Protein AF-A0A7S4W842-F1 (afdb_monomer)

Secondary structure (DSSP, 8-state):
-HHHHHHHHHHHHHHHHHHHHHHHHHHHT-STTGGG--HHHHHHHHHHHHHHHHHTTTTTTTTS-HHHHHHHHHHHH-TTHHHH----TT-----HHHHHHHHHHHHHHHHHHHHHHHHHHHHHHHHHHHHHHHHHHHHHHHHHHHHHHHHHHHHHHHHHHHHHHHHHHHHHHHHHHHHHHHHHHHHHHHHHHHHHHHHHHHHT-

Foldseek 3Di:
DVVVLVVVLVVLVVLLVLLVVLLVLLVVCPDPNVLVRDPVSLQSSLVSLVVCCVPVVVLCVPQDDPVLVVLSVVCNVCVNVSQVPDDDPPDDDDNSSVSSSVSSVSSSVSSVVVSVVSVVVVVVVVVVVVVVVVVVVVVVVVVVVVVVVVVVVVVVVVVVVVVVVVVVVVVVVVVVVVVVVVVVVVVVVVVVVVVVVVVVVVVVD

Nearest PDB structures (foldseek):
  2yfb-assembly1_A  TM=2.507E-01  e=6.818E+00  Pseudomonas putida KT2440

Radius of gyration: 50.56 Å; Cα contacts (8 Å, |Δi|>4): 82; chains: 1; bounding box: 95×20×155 Å

Mean predicted aligned error: 10.28 Å

Structure (mmCIF, N/CA/C/O backbone):
data_AF-A0A7S4W842-F1
#
_entry.id   AF-A0A7S4W842-F1
#
loop_
_atom_site.group_PDB
_atom_site.id
_atom_site.type_symbol
_atom_site.label_atom_id
_atom_site.label_alt_id
_atom_site.label_comp_id
_atom_site.label_asym_id
_atom_site.label_entity_id
_atom_site.label_seq_id
_atom_site.pdbx_PDB_ins_code
_atom_site.Cartn_x
_atom_site.Cartn_y
_atom_site.Cartn_z
_atom_site.occupancy
_atom_site.B_iso_or_equiv
_atom_site.auth_seq_id
_atom_site.auth_comp_id
_atom_site.auth_asym_id
_atom_site.auth_atom_id
_atom_site.pdbx_PDB_model_num
ATOM 1 N N . GLN A 1 1 ? 3.850 -7.681 -6.785 1.00 69.25 1 GLN A N 1
ATOM 2 C CA . GLN A 1 1 ? 3.975 -6.217 -6.664 1.00 69.25 1 GLN A CA 1
ATOM 3 C C . GLN A 1 1 ? 5.410 -5.761 -6.417 1.00 69.25 1 GLN A C 1
ATOM 5 O O . GLN A 1 1 ? 6.080 -5.627 -7.418 1.00 69.25 1 GLN A O 1
ATOM 10 N N . LEU A 1 2 ? 5.972 -5.634 -5.202 1.00 79.56 2 LEU A N 1
ATOM 11 C CA . LEU A 1 2 ? 7.356 -5.105 -5.071 1.00 79.56 2 LEU A CA 1
ATOM 12 C C . LEU A 1 2 ? 8.417 -5.928 -5.836 1.00 79.56 2 LEU A C 1
ATOM 14 O O . LEU A 1 2 ? 9.264 -5.381 -6.530 1.00 79.56 2 LEU A O 1
ATOM 18 N N . ALA A 1 3 ? 8.352 -7.260 -5.759 1.00 83.62 3 ALA A N 1
ATOM 19 C CA . ALA A 1 3 ? 9.264 -8.132 -6.509 1.00 83.62 3 ALA A CA 1
ATOM 20 C C . ALA A 1 3 ? 9.067 -8.058 -8.037 1.00 83.62 3 ALA A C 1
ATOM 22 O O . ALA A 1 3 ? 9.999 -8.318 -8.789 1.00 83.62 3 ALA A O 1
ATOM 23 N N . GLU A 1 4 ? 7.858 -7.720 -8.474 1.00 85.50 4 GLU A N 1
ATOM 24 C CA . GLU A 1 4 ? 7.474 -7.589 -9.882 1.00 85.50 4 GLU A CA 1
ATOM 25 C C . GLU A 1 4 ? 7.928 -6.232 -10.424 1.00 85.50 4 GLU A C 1
ATOM 27 O O . GLU A 1 4 ? 8.641 -6.199 -11.419 1.00 85.50 4 GLU A O 1
ATOM 32 N N . PHE A 1 5 ? 7.680 -5.149 -9.677 1.00 89.25 5 PHE A N 1
ATOM 33 C CA . PHE A 1 5 ? 8.226 -3.819 -9.938 1.00 89.25 5 PHE A CA 1
ATOM 34 C C . PHE A 1 5 ? 9.756 -3.848 -10.024 1.00 89.25 5 PHE A C 1
ATOM 36 O O . PHE A 1 5 ? 10.322 -3.388 -11.005 1.00 89.25 5 PHE A O 1
ATOM 43 N N . ASN A 1 6 ? 10.440 -4.465 -9.053 1.00 89.06 6 ASN A N 1
ATOM 44 C CA . ASN A 1 6 ? 11.904 -4.568 -9.071 1.00 89.06 6 ASN A CA 1
ATOM 45 C C . ASN A 1 6 ? 12.421 -5.360 -10.284 1.00 89.06 6 ASN A C 1
ATOM 47 O O . ASN A 1 6 ? 13.515 -5.093 -10.784 1.00 89.06 6 ASN A O 1
ATOM 51 N N . ALA A 1 7 ? 11.666 -6.365 -10.739 1.00 91.50 7 ALA A N 1
ATOM 52 C CA . ALA A 1 7 ? 12.020 -7.124 -11.931 1.00 91.50 7 ALA A CA 1
ATOM 53 C C . ALA A 1 7 ? 11.848 -6.270 -13.195 1.00 91.50 7 ALA A C 1
ATOM 55 O O . ALA A 1 7 ? 12.767 -6.228 -14.008 1.00 91.50 7 ALA A O 1
ATOM 56 N N . GLU A 1 8 ? 10.729 -5.557 -13.330 1.00 89.38 8 GLU A N 1
ATOM 57 C CA . GLU A 1 8 ? 10.452 -4.647 -14.449 1.00 89.38 8 GLU A CA 1
ATOM 58 C C . GLU A 1 8 ? 11.419 -3.456 -14.492 1.00 89.38 8 GLU A C 1
ATOM 60 O O . GLU A 1 8 ? 11.939 -3.113 -15.552 1.00 89.38 8 GLU A O 1
ATOM 65 N N . GLU A 1 9 ? 11.732 -2.861 -13.341 1.00 92.69 9 GLU A N 1
ATOM 66 C CA . GLU A 1 9 ? 12.720 -1.791 -13.202 1.00 92.69 9 GLU A CA 1
ATOM 67 C C . GLU A 1 9 ? 14.095 -2.254 -13.684 1.00 92.69 9 GLU A C 1
ATOM 69 O O . GLU A 1 9 ? 14.736 -1.586 -14.501 1.00 92.69 9 GLU A O 1
ATOM 74 N N . LYS A 1 10 ? 14.546 -3.421 -13.210 1.00 94.69 10 LYS A N 1
ATOM 75 C CA . LYS A 1 10 ? 15.814 -4.006 -13.645 1.00 94.69 10 LYS A CA 1
ATOM 76 C C . LYS A 1 10 ? 15.818 -4.244 -15.155 1.00 94.69 10 LYS A C 1
ATOM 78 O O . LYS A 1 10 ? 16.801 -3.927 -15.823 1.00 94.69 10 LYS A O 1
ATOM 83 N N . ASP A 1 11 ? 14.723 -4.776 -15.679 1.00 93.06 11 ASP A N 1
ATOM 84 C CA . ASP A 1 11 ? 14.558 -5.081 -17.093 1.00 93.06 11 ASP A CA 1
ATOM 85 C C . ASP A 1 11 ? 14.649 -3.826 -17.977 1.00 93.06 11 ASP A C 1
ATOM 87 O O . ASP A 1 11 ? 15.381 -3.796 -18.971 1.00 93.06 11 ASP A O 1
ATOM 91 N N . LEU A 1 12 ? 13.979 -2.743 -17.571 1.00 94.12 12 LEU A N 1
ATOM 92 C CA . LEU A 1 12 ? 14.049 -1.446 -18.242 1.00 94.12 12 LEU A CA 1
ATOM 93 C C . LEU A 1 12 ? 15.442 -0.819 -18.140 1.00 94.12 12 LEU A C 1
ATOM 95 O O . LEU A 1 12 ? 15.929 -0.259 -19.121 1.00 94.12 12 LEU A O 1
ATOM 99 N N . LEU A 1 13 ? 16.119 -0.931 -16.994 1.00 95.94 13 LEU A N 1
ATOM 100 C CA . LEU A 1 13 ? 17.490 -0.438 -16.823 1.00 95.94 13 LEU A CA 1
ATOM 101 C C . LEU A 1 13 ? 18.481 -1.151 -17.753 1.00 95.94 13 LEU A C 1
ATOM 103 O O . LEU A 1 13 ? 19.328 -0.496 -18.372 1.00 95.94 13 LEU A O 1
ATOM 107 N N . GLU A 1 14 ? 18.367 -2.473 -17.882 1.00 95.62 14 GLU A N 1
ATOM 108 C CA . GLU A 1 14 ? 19.171 -3.266 -18.818 1.00 95.62 14 GLU A CA 1
ATOM 109 C C . GLU A 1 14 ? 18.899 -2.847 -20.270 1.00 95.62 14 GLU A C 1
ATOM 111 O O . GLU A 1 14 ? 19.842 -2.593 -21.026 1.00 95.62 14 GLU A O 1
ATOM 116 N N . SER A 1 15 ? 17.629 -2.655 -20.625 1.00 95.12 15 SER A N 1
ATOM 117 C CA . SER A 1 15 ? 17.191 -2.211 -21.954 1.00 95.12 15 SER A CA 1
ATO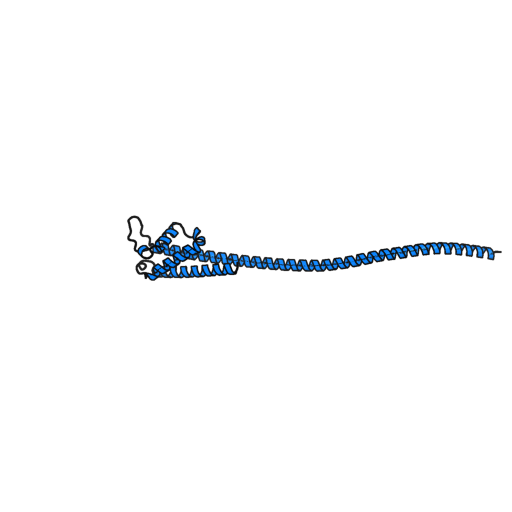M 118 C C . SER A 1 15 ? 17.700 -0.801 -22.294 1.00 95.12 15 SER A C 1
ATOM 120 O O . SER A 1 15 ? 18.255 -0.557 -23.368 1.00 95.12 15 SER A O 1
ATOM 122 N N . ILE A 1 16 ? 17.627 0.140 -21.345 1.00 96.19 16 ILE A N 1
ATOM 123 C CA . ILE A 1 16 ? 18.194 1.494 -21.476 1.00 96.19 16 ILE A CA 1
ATOM 124 C C . ILE A 1 16 ? 19.714 1.430 -21.669 1.00 96.19 16 ILE A C 1
ATOM 126 O O . ILE A 1 16 ? 20.266 2.184 -22.476 1.00 96.19 16 ILE A O 1
ATOM 130 N N . SER A 1 17 ? 20.409 0.548 -20.946 1.00 96.62 17 SER A N 1
ATOM 131 C CA . SER A 1 17 ? 21.856 0.349 -21.086 1.00 96.62 17 SER A CA 1
ATOM 132 C C . SER A 1 17 ? 22.222 -0.196 -22.471 1.00 96.62 17 SER A C 1
ATOM 134 O O . SER A 1 17 ? 23.108 0.348 -23.140 1.00 96.62 17 SER A O 1
ATOM 136 N N . ALA A 1 18 ? 21.488 -1.203 -22.951 1.00 95.62 18 ALA A N 1
ATOM 137 C CA . ALA A 1 18 ? 21.674 -1.780 -24.278 1.00 95.62 18 ALA A CA 1
ATOM 138 C C . ALA A 1 18 ? 21.438 -0.739 -25.387 1.00 95.62 18 ALA A C 1
ATOM 140 O O . ALA A 1 18 ? 22.265 -0.590 -26.293 1.00 95.62 18 ALA A O 1
ATOM 141 N N . LEU A 1 19 ? 20.374 0.062 -25.271 1.00 95.00 19 LEU A N 1
ATOM 142 C CA . LEU A 1 19 ? 20.089 1.165 -26.191 1.00 95.00 19 LEU A CA 1
ATOM 143 C C . LEU A 1 19 ? 21.178 2.249 -26.144 1.00 95.00 19 LEU A C 1
ATOM 145 O O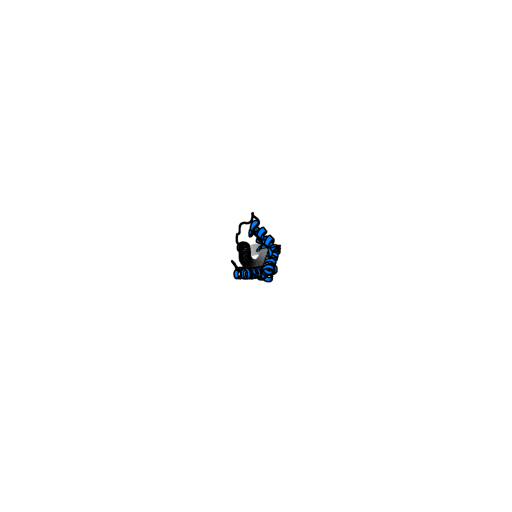 . LEU A 1 19 ? 21.620 2.717 -27.192 1.00 95.00 19 LEU A O 1
ATOM 149 N N . LYS A 1 20 ? 21.689 2.619 -24.960 1.00 95.06 20 LYS A N 1
ATOM 150 C CA . LYS A 1 20 ? 22.825 3.556 -24.816 1.00 95.06 20 LYS A CA 1
ATOM 151 C C . LYS A 1 20 ? 24.084 3.045 -25.516 1.00 95.06 20 LYS A C 1
ATOM 153 O O . LYS A 1 20 ? 24.774 3.827 -26.180 1.00 95.06 20 LYS A O 1
ATOM 158 N N . ALA A 1 21 ? 24.382 1.753 -25.390 1.00 93.94 21 ALA A N 1
ATOM 159 C CA . ALA A 1 21 ? 25.512 1.128 -26.065 1.00 93.94 21 ALA A CA 1
ATOM 160 C C . ALA A 1 21 ? 25.337 1.172 -27.592 1.00 93.94 21 ALA A C 1
ATOM 162 O O . ALA A 1 21 ? 26.234 1.646 -28.292 1.00 93.94 21 ALA A O 1
ATOM 163 N N . ALA A 1 22 ? 24.160 0.788 -28.098 1.00 91.56 22 ALA A N 1
ATOM 164 C CA . ALA A 1 22 ? 23.831 0.829 -29.523 1.00 91.56 22 ALA A CA 1
ATOM 165 C C . ALA A 1 22 ? 23.917 2.252 -30.109 1.00 91.56 22 ALA A C 1
ATOM 167 O O . ALA A 1 22 ? 24.547 2.466 -31.147 1.00 91.56 22 ALA A O 1
ATOM 168 N N . ILE A 1 23 ? 23.373 3.249 -29.402 1.00 91.25 23 ILE A N 1
ATOM 169 C CA . ILE A 1 23 ? 23.471 4.672 -29.769 1.00 91.25 23 ILE A CA 1
ATOM 170 C C . ILE A 1 23 ? 24.933 5.121 -29.801 1.00 91.25 23 ILE A C 1
ATOM 172 O O . ILE A 1 23 ? 25.338 5.837 -30.713 1.00 91.25 23 ILE A O 1
ATOM 176 N N . THR A 1 24 ? 25.748 4.702 -28.831 1.00 90.31 24 THR A N 1
ATOM 177 C CA . THR A 1 24 ? 27.171 5.066 -28.776 1.00 90.31 24 THR A CA 1
ATOM 178 C C . THR A 1 24 ? 27.949 4.470 -29.948 1.00 90.31 24 THR A C 1
ATOM 180 O O . THR A 1 24 ? 28.780 5.160 -30.540 1.00 90.31 24 THR A O 1
ATOM 183 N N . VAL A 1 25 ? 27.673 3.212 -30.306 1.00 87.38 25 VAL A N 1
ATOM 184 C CA . VAL A 1 25 ? 28.267 2.549 -31.475 1.00 87.38 25 VAL A CA 1
ATOM 185 C C . VAL A 1 25 ? 27.902 3.300 -32.755 1.00 87.38 25 VAL A C 1
ATOM 187 O O . VAL A 1 25 ? 28.799 3.693 -33.495 1.00 87.38 25 VAL A O 1
ATOM 190 N N . LEU A 1 26 ? 26.620 3.596 -32.980 1.00 82.44 26 LEU A N 1
ATOM 191 C CA . LEU A 1 26 ? 26.182 4.356 -34.157 1.00 82.44 26 LEU A CA 1
ATOM 192 C C . LEU A 1 26 ? 26.745 5.785 -34.190 1.00 82.44 26 LEU A C 1
ATOM 194 O O . LEU A 1 26 ? 27.149 6.262 -35.247 1.00 82.44 26 LEU A O 1
ATOM 198 N N . SER A 1 27 ? 26.826 6.455 -33.037 1.00 83.62 27 SER A N 1
ATOM 199 C CA . SER A 1 27 ? 27.360 7.819 -32.913 1.00 83.62 27 SER A CA 1
ATOM 200 C C . SER A 1 27 ? 28.832 7.906 -33.334 1.00 83.62 27 SER A C 1
ATOM 202 O O . SER A 1 27 ? 29.224 8.830 -34.045 1.00 83.62 27 SER A O 1
ATOM 204 N N . LYS A 1 28 ? 29.648 6.906 -32.970 1.00 81.31 28 LYS A N 1
ATOM 205 C CA . LYS A 1 28 ? 31.077 6.839 -33.335 1.00 81.31 28 LYS A CA 1
ATOM 206 C C . LYS A 1 28 ? 31.326 6.668 -34.836 1.00 81.31 28 LYS A C 1
ATOM 208 O O . LYS A 1 28 ? 32.423 6.966 -35.300 1.00 81.31 28 LYS A O 1
ATOM 213 N N . HIS A 1 29 ? 30.325 6.209 -35.580 1.00 71.00 29 HIS A N 1
ATOM 214 C CA . HIS A 1 29 ? 30.398 5.970 -37.020 1.00 71.00 29 HIS A CA 1
ATOM 215 C C . HIS A 1 29 ? 29.435 6.875 -37.808 1.00 71.00 29 HIS A C 1
ATOM 217 O O . HIS A 1 29 ? 29.157 6.617 -38.974 1.00 71.00 29 HIS A O 1
ATOM 223 N N . HIS A 1 30 ? 28.915 7.944 -37.197 1.00 60.72 30 HIS A N 1
ATOM 224 C CA . HIS A 1 30 ? 27.936 8.826 -37.828 1.00 60.72 30 HIS A CA 1
ATOM 225 C C . HIS A 1 30 ? 28.554 9.624 -39.001 1.00 60.72 30 HIS A C 1
ATOM 227 O O . HIS A 1 30 ? 29.682 10.110 -38.912 1.00 60.72 30 HIS A O 1
ATOM 233 N N . GLY A 1 31 ? 27.818 9.782 -40.109 1.00 61.22 31 GLY A N 1
ATOM 234 C CA . GLY A 1 31 ? 28.291 10.467 -41.325 1.00 61.22 31 GLY A CA 1
ATOM 235 C C . GLY A 1 31 ? 29.011 9.547 -42.325 1.00 61.22 31 GLY A C 1
ATOM 236 O O . GLY A 1 31 ? 28.683 8.371 -42.441 1.00 61.22 31 GLY A O 1
ATOM 237 N N . GLY A 1 32 ? 29.996 10.069 -43.070 1.00 56.94 32 GLY A N 1
ATOM 238 C CA . GLY A 1 32 ? 30.688 9.336 -44.151 1.00 56.94 32 GLY A CA 1
ATOM 239 C C . GLY A 1 32 ? 31.540 8.131 -43.715 1.00 56.94 32 GLY A C 1
ATOM 240 O O . GLY A 1 32 ? 32.039 7.404 -44.567 1.00 56.94 32 GLY A O 1
ATOM 241 N N . SER A 1 33 ? 31.697 7.909 -42.404 1.00 61.81 33 SER A N 1
ATOM 242 C CA . SER A 1 33 ? 32.428 6.774 -41.808 1.00 61.81 33 SER A CA 1
ATOM 243 C C . SER A 1 33 ? 31.523 5.567 -41.503 1.00 61.81 33 SER A C 1
ATOM 245 O O . SER A 1 33 ? 31.997 4.509 -41.092 1.00 61.81 33 SER A O 1
ATOM 247 N N . LEU A 1 34 ? 30.209 5.691 -41.722 1.00 64.75 34 LEU A N 1
ATOM 248 C CA . LEU A 1 34 ? 29.259 4.617 -41.435 1.00 64.75 34 LEU A CA 1
ATOM 249 C C . LEU A 1 34 ? 29.461 3.396 -42.343 1.00 64.75 34 LEU A C 1
ATOM 251 O O . LEU A 1 34 ? 29.371 2.267 -41.876 1.00 64.75 34 LEU A O 1
ATOM 255 N N . LEU A 1 35 ? 29.841 3.630 -43.603 1.00 62.38 35 LEU A N 1
ATOM 256 C CA . LEU A 1 35 ? 30.212 2.586 -44.569 1.00 62.38 35 LEU A CA 1
ATOM 257 C C . LEU A 1 35 ? 31.465 1.794 -44.144 1.00 62.38 35 LEU A C 1
ATOM 259 O O . LEU A 1 35 ? 31.791 0.775 -44.739 1.00 62.38 35 LEU A O 1
ATOM 263 N N . GLN A 1 36 ? 32.191 2.267 -43.125 1.00 67.31 36 GLN A N 1
ATOM 264 C CA . GLN A 1 36 ? 33.372 1.609 -42.564 1.00 67.31 36 GLN A CA 1
ATOM 265 C C . GLN A 1 36 ? 33.083 0.950 -41.207 1.00 67.31 36 GLN A C 1
ATOM 267 O O . GLN A 1 36 ? 34.012 0.507 -40.526 1.00 67.31 36 GLN A O 1
ATOM 272 N N . MET A 1 37 ? 31.817 0.899 -40.774 1.00 75.38 37 MET A N 1
ATOM 273 C CA . MET A 1 37 ? 31.460 0.247 -39.520 1.00 75.38 37 MET A CA 1
ATOM 274 C C . MET A 1 37 ? 31.750 -1.259 -39.610 1.00 75.38 37 MET A C 1
ATOM 276 O O . MET A 1 37 ? 31.339 -1.908 -40.572 1.00 75.38 37 MET A O 1
ATOM 280 N N . PRO A 1 38 ? 32.422 -1.854 -38.607 1.00 82.56 38 PRO A N 1
ATOM 281 C CA . PRO A 1 38 ? 32.607 -3.295 -38.569 1.00 82.56 38 PRO A CA 1
ATOM 282 C C . PRO A 1 38 ? 31.268 -4.031 -38.615 1.00 82.56 38 PRO A C 1
ATOM 284 O O . PRO A 1 38 ? 30.336 -3.698 -37.881 1.00 82.56 38 PRO A O 1
ATOM 287 N N . ARG A 1 39 ? 31.220 -5.103 -39.406 1.00 81.44 39 ARG A N 1
ATOM 288 C CA . ARG A 1 39 ? 30.057 -5.987 -39.563 1.00 81.44 39 ARG A CA 1
ATOM 289 C C . ARG A 1 39 ? 29.415 -6.400 -38.230 1.00 81.44 39 ARG A C 1
ATOM 291 O O . ARG A 1 39 ? 28.203 -6.359 -38.042 1.00 81.44 39 ARG A O 1
ATOM 298 N N . SER A 1 40 ? 30.258 -6.757 -37.263 1.00 85.81 4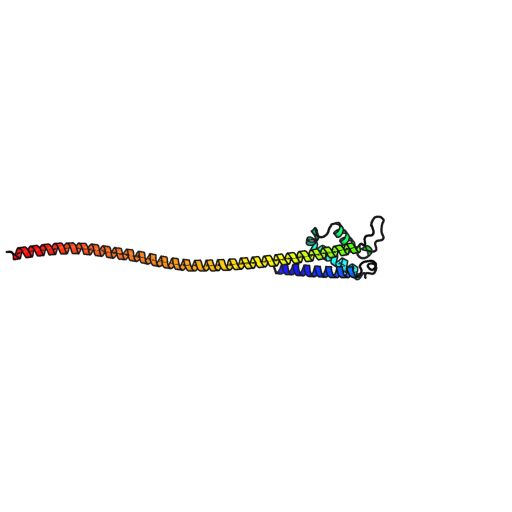0 SER A N 1
ATOM 299 C CA . SER A 1 40 ? 29.846 -7.170 -35.919 1.00 85.81 40 SER A CA 1
ATOM 300 C C . SER A 1 40 ? 29.078 -6.086 -35.158 1.00 85.81 40 SER A C 1
ATOM 302 O O . SER A 1 40 ? 28.172 -6.405 -34.392 1.00 85.81 40 SER A O 1
ATOM 304 N N . HIS A 1 41 ? 29.411 -4.812 -35.370 1.00 85.75 41 HIS A N 1
ATOM 305 C CA . HIS A 1 41 ? 28.759 -3.688 -34.705 1.00 85.75 41 HIS A CA 1
ATOM 306 C C . HIS A 1 41 ? 27.358 -3.446 -35.277 1.00 85.75 41 HIS A C 1
ATOM 308 O O . HIS A 1 41 ? 26.422 -3.264 -34.501 1.00 85.75 41 HIS A O 1
ATOM 314 N N . MET A 1 42 ? 27.184 -3.524 -36.602 1.00 82.94 42 MET A N 1
ATOM 315 C CA . MET A 1 42 ? 25.860 -3.415 -37.234 1.00 82.94 42 MET A CA 1
ATOM 316 C C . MET A 1 42 ? 24.929 -4.544 -36.793 1.00 82.94 42 MET A C 1
ATOM 318 O O . MET A 1 42 ? 23.805 -4.284 -36.364 1.00 82.94 42 MET A O 1
ATOM 322 N N . LEU A 1 43 ? 25.425 -5.785 -36.802 1.00 88.12 43 LEU A N 1
ATOM 323 C CA . LEU A 1 43 ? 24.670 -6.943 -36.322 1.00 88.12 43 LEU A CA 1
ATOM 324 C C . LEU A 1 43 ? 24.293 -6.814 -34.842 1.00 88.12 43 LEU A C 1
ATOM 326 O O . LEU A 1 43 ? 23.171 -7.149 -34.469 1.00 88.12 43 LEU A O 1
ATOM 330 N N . SER A 1 44 ? 25.191 -6.290 -34.002 1.00 90.88 44 SER A N 1
ATOM 331 C CA . SER A 1 44 ? 24.892 -6.048 -32.587 1.00 90.88 44 SER A CA 1
ATOM 332 C C . SER A 1 44 ? 23.777 -5.017 -32.404 1.00 90.88 44 SER A C 1
ATOM 334 O O . SER A 1 44 ? 22.888 -5.236 -31.587 1.00 90.88 44 SER A O 1
ATOM 336 N N . VAL A 1 45 ? 23.801 -3.910 -33.152 1.00 90.88 45 VAL A N 1
ATOM 337 C CA . VAL A 1 45 ? 22.761 -2.870 -33.079 1.00 90.88 45 VAL A CA 1
ATOM 338 C C . VAL A 1 45 ? 21.415 -3.417 -33.563 1.00 90.88 45 VAL A C 1
ATOM 340 O O . VAL A 1 45 ? 20.393 -3.185 -32.917 1.00 90.88 45 VAL A O 1
ATOM 343 N N . ALA A 1 46 ? 21.408 -4.185 -34.657 1.00 91.31 46 ALA A N 1
ATOM 344 C CA . ALA A 1 46 ? 20.208 -4.843 -35.169 1.00 91.31 46 ALA A CA 1
ATOM 345 C C . ALA A 1 46 ? 19.635 -5.861 -34.169 1.00 91.31 46 ALA A C 1
ATOM 347 O O . ALA A 1 46 ? 18.425 -5.892 -33.950 1.00 91.31 46 ALA A O 1
ATOM 348 N N . ALA A 1 47 ? 20.495 -6.640 -33.505 1.00 93.88 47 ALA A N 1
ATOM 349 C CA . ALA A 1 47 ? 20.086 -7.596 -32.481 1.00 93.88 47 ALA A CA 1
ATOM 350 C C . ALA A 1 47 ? 19.470 -6.907 -31.252 1.00 93.88 47 ALA A C 1
ATOM 352 O O . ALA A 1 47 ? 18.417 -7.344 -30.785 1.00 93.88 47 ALA A O 1
ATOM 353 N N . THR A 1 48 ? 20.073 -5.813 -30.765 1.00 94.06 48 THR A N 1
ATOM 354 C CA . THR A 1 48 ? 19.486 -4.989 -29.696 1.00 94.06 48 THR A CA 1
ATOM 355 C C . THR A 1 48 ? 18.118 -4.468 -30.123 1.00 94.06 48 THR A C 1
ATOM 357 O O . THR A 1 48 ? 17.132 -4.712 -29.437 1.00 94.06 48 THR A O 1
ATOM 360 N N . LEU A 1 49 ? 18.020 -3.834 -31.296 1.00 92.88 49 LEU A N 1
ATOM 361 C CA . LEU A 1 49 ? 16.759 -3.277 -31.788 1.00 92.88 49 LEU A CA 1
ATOM 362 C C . LEU A 1 49 ? 15.663 -4.349 -31.907 1.00 92.88 49 LEU A C 1
ATOM 364 O O . LEU A 1 49 ? 14.532 -4.139 -31.476 1.00 92.88 49 LEU A O 1
ATOM 368 N N . GLN A 1 50 ? 16.007 -5.528 -32.426 1.00 94.81 50 GLN A N 1
ATOM 369 C CA . GLN A 1 50 ? 15.093 -6.662 -32.533 1.00 94.81 50 GLN A CA 1
ATOM 370 C C . GLN A 1 50 ? 14.627 -7.181 -31.167 1.00 94.81 50 GLN A C 1
ATOM 372 O O . GLN A 1 50 ? 13.451 -7.527 -31.023 1.00 94.81 50 GLN A O 1
ATOM 377 N N . HIS A 1 51 ? 15.529 -7.275 -30.186 1.00 95.06 51 HIS A N 1
ATOM 378 C CA . HIS A 1 51 ? 15.191 -7.702 -28.829 1.00 95.06 51 HIS A CA 1
ATOM 379 C C . HIS A 1 51 ? 14.192 -6.732 -28.192 1.00 95.06 51 HIS A C 1
ATOM 381 O O . HIS A 1 51 ? 13.101 -7.152 -27.799 1.00 95.06 51 HIS A O 1
ATOM 387 N N . GLU A 1 52 ? 14.519 -5.438 -28.200 1.00 93.88 52 GLU A N 1
ATOM 388 C CA . GLU A 1 52 ? 13.698 -4.396 -27.582 1.00 93.88 52 GLU A CA 1
ATOM 389 C C . GLU A 1 52 ? 12.316 -4.284 -28.235 1.00 93.88 52 GLU A C 1
ATOM 391 O O . GLU A 1 52 ? 11.295 -4.226 -27.550 1.00 93.88 52 GLU A O 1
ATOM 396 N N . MET A 1 53 ? 12.248 -4.339 -29.570 1.00 92.12 53 MET A N 1
ATOM 397 C CA . MET A 1 53 ? 10.974 -4.272 -30.294 1.00 92.12 53 MET A CA 1
ATOM 398 C C . MET A 1 53 ? 10.050 -5.460 -30.013 1.00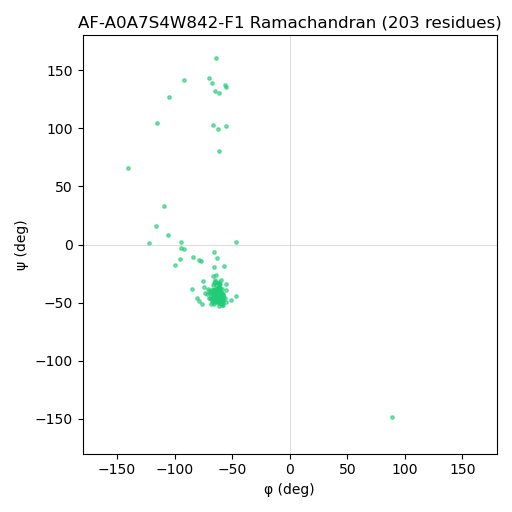 92.12 53 MET A C 1
ATOM 400 O O . MET A 1 53 ? 8.828 -5.305 -30.053 1.00 92.12 53 MET A O 1
ATOM 404 N N . ARG A 1 54 ? 10.605 -6.650 -29.759 1.00 93.31 54 ARG A N 1
ATOM 405 C CA . ARG A 1 54 ? 9.814 -7.849 -29.446 1.00 93.31 54 ARG A CA 1
ATOM 406 C C . ARG A 1 54 ? 9.343 -7.842 -28.002 1.00 93.31 54 ARG A C 1
ATOM 408 O O . ARG A 1 54 ? 8.164 -8.071 -27.746 1.00 93.31 54 ARG A O 1
ATOM 415 N N . LYS A 1 55 ? 10.266 -7.582 -27.082 1.00 92.31 55 LYS A N 1
ATOM 416 C CA . LYS A 1 55 ? 10.032 -7.669 -25.643 1.00 92.31 55 LYS A CA 1
ATOM 417 C C . LYS A 1 55 ? 9.151 -6.533 -25.131 1.00 92.31 55 LYS A C 1
ATOM 419 O O . LYS A 1 55 ? 8.191 -6.785 -24.414 1.00 92.31 55 LYS A O 1
ATOM 424 N N . HIS A 1 56 ? 9.393 -5.311 -25.598 1.00 92.44 56 HIS A N 1
ATOM 425 C CA . HIS A 1 56 ? 8.698 -4.103 -25.143 1.00 92.44 56 HIS A CA 1
ATOM 426 C C . HIS A 1 56 ? 7.738 -3.542 -26.199 1.00 92.44 56 HIS A C 1
ATOM 428 O O . HIS A 1 56 ? 7.520 -2.333 -26.299 1.00 92.44 56 HIS A O 1
ATOM 434 N N . SER A 1 57 ? 7.127 -4.423 -26.997 1.00 90.00 57 SER A N 1
ATOM 435 C CA . SER A 1 57 ? 6.205 -4.032 -28.073 1.00 90.00 57 SER A CA 1
ATOM 436 C C . SER A 1 57 ? 5.035 -3.159 -27.591 1.00 90.00 57 SER A C 1
ATOM 438 O O . SER A 1 57 ? 4.629 -2.249 -28.319 1.00 90.00 57 SER A O 1
ATOM 440 N N . GLY A 1 58 ? 4.544 -3.401 -26.367 1.00 88.56 58 GLY A N 1
ATOM 441 C CA . GLY A 1 58 ? 3.492 -2.620 -25.710 1.00 88.56 58 GLY A CA 1
ATOM 442 C C . GLY A 1 58 ? 3.926 -1.194 -25.365 1.00 88.56 58 GLY A C 1
ATOM 443 O O . GLY A 1 58 ? 3.246 -0.250 -25.753 1.00 88.56 58 GLY A O 1
ATOM 444 N N . LEU A 1 59 ? 5.097 -1.022 -24.738 1.00 87.81 59 LEU A N 1
ATOM 445 C CA . LEU A 1 59 ? 5.648 0.305 -24.412 1.00 87.81 59 LEU A CA 1
ATOM 446 C C . LEU A 1 59 ? 5.962 1.119 -25.673 1.00 87.81 59 LEU A C 1
ATOM 448 O O . LEU A 1 59 ? 5.779 2.332 -25.713 1.00 87.81 59 LEU A O 1
ATOM 452 N N . LEU A 1 60 ? 6.393 0.445 -26.740 1.00 89.31 60 LEU A N 1
ATOM 453 C CA . LEU A 1 60 ? 6.734 1.094 -28.003 1.00 89.31 60 LEU A CA 1
ATOM 454 C C . LEU A 1 60 ? 5.519 1.344 -28.909 1.00 89.31 60 LEU A C 1
ATOM 456 O O . LEU A 1 60 ? 5.665 2.027 -29.927 1.00 89.31 60 LEU A O 1
ATOM 460 N N . ALA A 1 61 ? 4.339 0.782 -28.594 1.00 85.25 61 ALA A N 1
ATOM 461 C CA . ALA A 1 61 ? 3.103 0.845 -29.394 1.00 85.25 61 ALA A CA 1
ATOM 462 C C . ALA A 1 61 ? 2.730 2.273 -29.806 1.00 85.25 61 ALA A C 1
ATOM 464 O O . ALA A 1 61 ? 2.470 2.514 -30.983 1.00 85.25 61 ALA A O 1
ATOM 465 N N . GLY A 1 62 ? 2.760 3.201 -28.847 1.00 83.94 62 GLY A N 1
ATOM 466 C CA . GLY A 1 62 ? 2.483 4.622 -29.066 1.00 83.94 62 GLY A CA 1
ATOM 467 C C . GLY A 1 62 ? 3.724 5.486 -29.296 1.00 83.94 62 GLY A C 1
ATOM 468 O O . GLY A 1 62 ? 3.585 6.626 -29.726 1.00 83.94 62 GLY A O 1
ATOM 469 N N . ALA A 1 63 ? 4.921 4.959 -29.026 1.00 88.19 63 ALA A N 1
ATOM 470 C CA . ALA A 1 63 ? 6.162 5.721 -29.119 1.00 88.19 63 ALA A CA 1
ATOM 471 C C . ALA A 1 63 ? 6.744 5.758 -30.536 1.00 88.19 63 ALA A C 1
ATOM 473 O O . ALA A 1 63 ? 7.255 6.792 -30.944 1.00 88.19 63 ALA A O 1
ATOM 474 N N . LEU A 1 64 ? 6.664 4.651 -31.286 1.00 90.00 64 LEU A N 1
ATOM 475 C CA . LEU A 1 64 ? 7.204 4.558 -32.648 1.00 90.00 64 LEU A CA 1
AT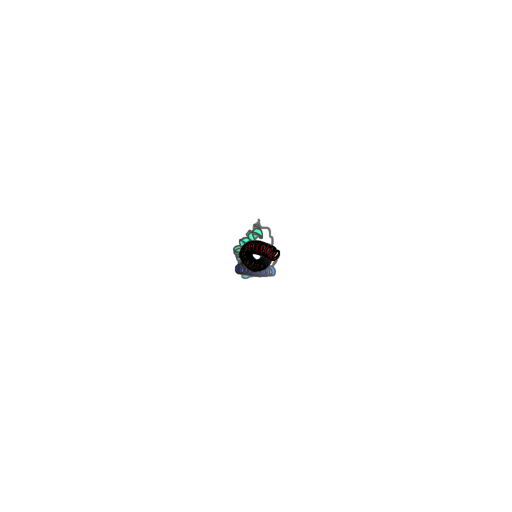OM 476 C C . LEU A 1 64 ? 6.090 4.602 -33.694 1.00 90.00 64 LEU A C 1
ATOM 478 O O . LEU A 1 64 ? 5.185 3.758 -33.685 1.00 90.00 64 LEU A O 1
ATOM 482 N N . SER A 1 65 ? 6.212 5.514 -34.655 1.00 90.69 65 SER A N 1
ATOM 483 C CA . SER A 1 65 ? 5.309 5.626 -35.800 1.00 90.69 65 SER A CA 1
ATOM 484 C C . SER A 1 65 ? 5.365 4.390 -36.718 1.00 90.69 65 SER A C 1
ATOM 486 O O . SER A 1 65 ? 6.346 3.636 -36.734 1.00 90.69 65 SER A O 1
ATOM 488 N N . PRO A 1 66 ? 4.339 4.165 -37.562 1.00 90.12 66 PRO A N 1
ATOM 489 C CA . PRO A 1 66 ? 4.353 3.068 -38.531 1.00 90.12 66 PRO A CA 1
ATOM 490 C C . PRO A 1 66 ? 5.515 3.133 -39.538 1.00 90.12 66 PRO A C 1
ATOM 492 O O . PRO A 1 66 ? 5.966 2.095 -40.021 1.00 90.12 66 PRO A O 1
ATOM 495 N N . SER A 1 67 ? 5.998 4.330 -39.889 1.00 88.44 67 SER A N 1
ATOM 496 C CA . SER A 1 67 ? 7.201 4.511 -40.718 1.00 88.44 67 SER A CA 1
ATOM 497 C C . SER A 1 67 ? 8.460 4.066 -39.984 1.00 88.44 67 SER A C 1
ATOM 499 O O . SER A 1 67 ? 9.187 3.236 -40.518 1.00 88.44 67 SER A O 1
ATOM 501 N N . GLU A 1 68 ? 8.652 4.516 -38.745 1.00 90.19 68 GLU A N 1
ATOM 502 C CA . GLU A 1 68 ? 9.817 4.165 -37.922 1.00 90.19 68 GLU A CA 1
ATOM 503 C C . GLU A 1 68 ? 9.880 2.660 -37.649 1.00 90.19 68 GLU A C 1
ATOM 505 O O . GLU A 1 68 ? 10.926 2.032 -37.785 1.00 90.19 68 GLU A O 1
ATOM 510 N N . ARG A 1 69 ? 8.732 2.032 -37.373 1.00 90.00 69 ARG A N 1
ATOM 511 C CA . ARG A 1 69 ? 8.638 0.571 -37.232 1.00 90.00 69 ARG A CA 1
ATOM 512 C C . ARG A 1 69 ? 9.034 -0.166 -38.506 1.00 90.00 69 ARG A C 1
ATOM 514 O O . ARG A 1 69 ? 9.628 -1.239 -38.422 1.00 90.00 69 ARG A O 1
ATOM 521 N N . ARG A 1 70 ? 8.686 0.360 -39.684 1.00 89.06 70 ARG A N 1
ATOM 522 C CA . ARG A 1 70 ? 9.088 -0.243 -40.964 1.00 89.06 70 ARG A CA 1
ATOM 523 C C . ARG A 1 70 ? 10.587 -0.092 -41.188 1.00 89.06 70 ARG A C 1
ATOM 525 O O . ARG A 1 70 ? 11.211 -1.100 -41.495 1.00 89.06 70 ARG A O 1
ATOM 532 N N . ALA A 1 71 ? 11.145 1.096 -40.951 1.00 88.38 71 ALA A N 1
ATOM 533 C CA . ALA A 1 71 ? 12.580 1.362 -41.053 1.00 88.38 71 ALA A CA 1
ATOM 534 C C . ALA A 1 71 ? 13.397 0.452 -40.116 1.00 88.38 71 ALA A C 1
ATOM 536 O O . ALA A 1 71 ? 14.325 -0.232 -40.553 1.00 88.38 71 ALA A O 1
ATOM 537 N N . ALA A 1 72 ? 12.978 0.343 -38.852 1.00 89.81 72 ALA A N 1
ATOM 538 C CA . ALA A 1 72 ? 13.586 -0.550 -37.872 1.00 89.81 72 ALA A CA 1
ATOM 539 C C . ALA A 1 72 ? 13.541 -2.022 -38.313 1.00 89.81 72 ALA A C 1
ATOM 541 O O . ALA A 1 72 ? 14.555 -2.713 -38.266 1.00 89.81 72 ALA A O 1
ATOM 542 N N . ASN A 1 73 ? 12.393 -2.502 -38.806 1.00 89.69 73 ASN A N 1
ATOM 543 C CA . ASN A 1 73 ? 12.269 -3.879 -39.292 1.00 89.69 73 ASN A CA 1
ATOM 544 C C . ASN A 1 73 ? 13.107 -4.146 -40.550 1.00 89.69 73 ASN A C 1
ATOM 546 O O . ASN A 1 73 ? 13.696 -5.220 -40.651 1.00 89.69 73 ASN A O 1
ATOM 550 N N . SER A 1 74 ? 13.192 -3.200 -41.491 1.00 87.94 74 SER A N 1
ATOM 551 C CA . SER A 1 74 ? 14.066 -3.352 -42.662 1.00 87.94 74 SER A CA 1
ATOM 552 C C . SER A 1 74 ? 15.540 -3.416 -42.271 1.00 87.94 74 SER A C 1
ATOM 554 O O . SER A 1 74 ? 16.267 -4.252 -42.799 1.00 87.94 74 SER A O 1
ATOM 556 N N . PHE A 1 75 ? 15.960 -2.608 -41.294 1.00 87.31 75 PHE A N 1
ATOM 557 C CA . PHE A 1 75 ? 17.320 -2.659 -40.766 1.00 87.31 75 PHE A CA 1
ATOM 558 C C . PHE A 1 75 ? 17.606 -3.980 -40.036 1.00 87.31 75 PHE A C 1
ATOM 560 O O . PHE A 1 75 ? 18.659 -4.571 -40.235 1.00 87.31 75 PHE A O 1
ATOM 567 N N . ILE A 1 76 ? 16.656 -4.496 -39.248 1.00 89.75 76 ILE A N 1
ATOM 568 C CA . ILE A 1 76 ? 16.794 -5.799 -38.575 1.00 89.75 76 ILE A CA 1
ATOM 569 C C . ILE A 1 76 ? 16.933 -6.949 -39.584 1.00 89.75 76 ILE A C 1
ATOM 571 O O . ILE A 1 76 ? 17.699 -7.882 -39.351 1.00 89.75 76 ILE A O 1
ATOM 575 N N . GLN A 1 77 ? 16.176 -6.916 -40.684 1.00 88.06 77 GLN A N 1
ATOM 576 C CA . GLN A 1 77 ? 16.152 -8.006 -41.663 1.00 88.06 77 GLN A CA 1
ATOM 577 C C . GLN A 1 77 ? 17.408 -8.065 -42.533 1.00 88.06 77 GLN A C 1
ATOM 579 O O . GLN A 1 77 ? 17.850 -9.161 -42.875 1.00 88.06 77 GLN A O 1
ATOM 584 N N . ALA A 1 78 ? 17.973 -6.912 -42.893 1.00 84.25 78 ALA A N 1
ATOM 585 C CA . ALA A 1 78 ? 19.133 -6.832 -43.773 1.00 84.25 78 ALA A CA 1
ATOM 586 C C . ALA A 1 78 ? 20.120 -5.744 -43.308 1.00 84.25 78 ALA A C 1
ATOM 588 O O . ALA A 1 78 ? 20.314 -4.763 -44.018 1.00 84.25 78 ALA A O 1
ATOM 589 N N . PRO A 1 79 ? 20.758 -5.887 -42.131 1.00 79.75 79 PRO A N 1
ATOM 590 C CA . PRO A 1 79 ? 21.560 -4.818 -41.526 1.00 79.75 79 PRO A CA 1
ATOM 591 C C . PRO A 1 79 ? 22.800 -4.416 -42.333 1.00 79.75 79 PRO A C 1
ATOM 593 O O . PRO A 1 79 ? 23.237 -3.276 -42.219 1.00 79.75 79 PRO A O 1
ATOM 596 N N . GLU A 1 80 ? 23.345 -5.323 -43.150 1.00 75.62 80 GLU A N 1
ATOM 597 C CA . GLU A 1 80 ? 24.477 -5.045 -44.051 1.00 75.62 80 GLU A CA 1
ATOM 598 C C . GLU A 1 80 ? 24.031 -4.248 -45.280 1.00 75.62 80 GLU A C 1
ATOM 600 O O . GLU A 1 80 ? 24.567 -3.188 -45.583 1.00 75.62 80 GLU A O 1
ATOM 605 N N . ASP A 1 81 ? 22.992 -4.740 -45.958 1.00 73.62 81 ASP A N 1
ATOM 606 C CA . ASP A 1 81 ? 22.504 -4.162 -47.210 1.00 73.62 81 ASP A CA 1
ATOM 607 C C . ASP A 1 81 ? 21.686 -2.883 -46.971 1.00 73.62 81 ASP A C 1
ATOM 609 O O . ASP A 1 81 ? 21.429 -2.123 -47.903 1.00 73.62 81 ASP A O 1
ATOM 613 N N . TYR A 1 82 ? 21.271 -2.630 -45.723 1.00 72.19 82 TYR A N 1
ATOM 614 C CA . TYR A 1 82 ? 20.443 -1.485 -45.353 1.00 72.19 82 TYR A CA 1
ATOM 615 C C . TYR A 1 82 ? 21.124 -0.147 -45.647 1.00 72.19 82 TYR A C 1
ATOM 617 O O . TYR A 1 82 ? 20.432 0.795 -46.012 1.00 72.19 82 TYR A O 1
ATOM 625 N N . PHE A 1 83 ? 22.454 -0.061 -45.516 1.00 69.88 83 PHE A N 1
ATOM 626 C CA . PHE A 1 83 ? 23.216 1.165 -45.799 1.00 69.88 83 PHE A CA 1
ATOM 627 C C . PHE A 1 83 ? 23.892 1.171 -47.178 1.00 69.88 83 PHE A C 1
ATOM 629 O O . PHE A 1 83 ? 24.238 2.244 -47.672 1.00 69.88 83 PHE A O 1
ATOM 636 N N . ASP A 1 84 ? 24.037 -0.002 -47.801 1.00 64.25 84 ASP A N 1
ATOM 637 C CA . ASP A 1 84 ? 24.661 -0.193 -49.118 1.00 64.25 84 ASP A CA 1
ATOM 638 C C . ASP A 1 84 ? 23.645 -0.207 -50.276 1.00 64.25 84 ASP A C 1
ATOM 640 O O . ASP A 1 84 ? 24.028 -0.304 -51.447 1.00 64.25 84 ASP A O 1
ATOM 644 N N . ALA A 1 85 ? 22.345 -0.106 -49.977 1.00 58.19 85 ALA A N 1
ATOM 645 C CA . ALA A 1 85 ? 21.279 -0.108 -50.969 1.00 58.19 85 ALA A CA 1
ATOM 646 C C . ALA A 1 85 ? 21.494 0.996 -52.023 1.00 58.19 85 ALA A C 1
ATOM 648 O O . ALA A 1 85 ? 21.219 2.178 -51.810 1.00 58.19 85 ALA A O 1
ATOM 649 N N . THR A 1 86 ? 21.975 0.590 -53.202 1.00 49.34 86 THR A N 1
ATOM 650 C CA . THR A 1 86 ? 22.069 1.460 -54.380 1.00 49.34 86 THR A CA 1
ATOM 651 C C . THR A 1 86 ? 20.690 2.053 -54.699 1.00 49.34 86 THR A C 1
ATOM 653 O O . THR A 1 86 ? 19.686 1.333 -54.663 1.00 49.34 86 THR A O 1
ATOM 656 N N . PRO A 1 87 ? 20.598 3.361 -55.008 1.00 47.03 87 PRO A N 1
ATOM 657 C CA . PRO A 1 87 ? 19.317 4.025 -55.188 1.00 47.03 87 PRO A CA 1
ATOM 658 C C . PRO A 1 87 ? 18.616 3.459 -56.423 1.00 47.03 87 PRO A C 1
ATOM 660 O O . PRO A 1 87 ? 18.917 3.813 -57.562 1.00 47.03 87 PRO A O 1
ATOM 663 N N . THR A 1 88 ? 17.630 2.591 -56.210 1.00 48.78 88 THR A N 1
ATOM 664 C CA . THR A 1 88 ? 16.577 2.419 -57.207 1.00 48.78 88 THR A CA 1
ATOM 665 C C . THR A 1 88 ? 15.726 3.690 -57.194 1.00 48.78 88 THR A C 1
ATOM 667 O O . THR A 1 88 ? 15.521 4.296 -56.144 1.00 48.78 88 THR A O 1
ATOM 670 N N . PHE A 1 89 ? 15.264 4.110 -58.374 1.00 42.03 89 PHE A N 1
ATOM 671 C CA . PHE A 1 89 ? 14.634 5.393 -58.757 1.00 42.03 89 PHE A CA 1
ATOM 672 C C . PHE A 1 89 ? 13.509 5.962 -57.843 1.00 42.03 89 PHE A C 1
ATOM 674 O O . PHE A 1 89 ? 12.928 6.997 -58.153 1.00 42.03 89 PHE A O 1
ATOM 681 N N . LYS A 1 90 ? 13.169 5.319 -56.721 1.00 43.59 90 LYS A N 1
ATOM 682 C CA . LYS A 1 90 ? 12.099 5.707 -55.790 1.00 43.59 90 LYS A CA 1
ATOM 683 C C . LYS A 1 90 ? 12.528 5.951 -54.336 1.00 43.59 90 LYS A C 1
ATOM 685 O O . LYS A 1 90 ? 11.653 6.261 -53.532 1.00 43.59 90 LYS A O 1
ATOM 690 N N . GLN A 1 91 ? 13.807 5.837 -53.972 1.00 45.66 91 GLN A N 1
ATOM 691 C CA . GLN A 1 91 ? 14.254 6.144 -52.606 1.00 45.66 91 GLN A CA 1
ATOM 692 C C . GLN A 1 91 ? 15.203 7.343 -52.589 1.00 45.66 91 GLN A C 1
ATOM 694 O O . GLN A 1 91 ? 16.360 7.255 -52.990 1.00 45.66 91 GLN A O 1
ATOM 699 N N . SER A 1 92 ? 14.680 8.490 -52.147 1.00 39.53 92 SER A N 1
ATOM 700 C CA . SER A 1 92 ? 15.477 9.688 -51.891 1.00 39.53 92 SER A CA 1
ATOM 701 C C . SER A 1 92 ? 16.513 9.407 -50.807 1.00 39.53 92 SER A C 1
ATOM 703 O O . SER A 1 92 ? 16.184 8.906 -49.735 1.00 39.53 92 SER A O 1
ATOM 705 N N . TYR A 1 93 ? 17.753 9.779 -51.110 1.00 43.78 93 TYR A N 1
ATOM 706 C CA . TYR A 1 93 ? 18.927 9.759 -50.244 1.00 43.78 93 TYR A CA 1
ATOM 707 C C . TYR A 1 93 ? 18.724 10.672 -49.019 1.00 43.78 93 TYR A C 1
ATOM 709 O O . TYR A 1 93 ? 19.162 11.819 -48.995 1.00 43.78 93 TYR A O 1
ATOM 717 N N . ALA A 1 94 ? 18.016 10.186 -48.004 1.00 45.59 94 ALA A N 1
ATOM 718 C CA . ALA A 1 94 ? 18.221 10.622 -46.629 1.00 45.59 94 ALA A CA 1
ATOM 719 C C . ALA A 1 94 ? 19.246 9.661 -46.006 1.00 45.59 94 ALA A C 1
ATOM 721 O O . ALA A 1 94 ? 19.194 8.469 -46.312 1.00 45.59 94 ALA A O 1
ATOM 722 N N . PRO A 1 95 ? 20.191 10.119 -45.166 1.00 57.62 95 PRO A N 1
ATOM 723 C CA . PRO A 1 95 ? 21.119 9.212 -44.500 1.00 57.62 95 PRO A CA 1
ATOM 724 C C . PRO A 1 95 ? 20.320 8.255 -43.599 1.00 57.62 95 PRO A C 1
ATOM 726 O O . PRO A 1 95 ? 19.929 8.622 -42.493 1.00 57.62 95 PRO A O 1
ATOM 729 N N . GLN A 1 96 ? 20.069 7.032 -44.080 1.00 64.06 96 GLN A N 1
ATOM 730 C CA . GLN A 1 96 ? 19.242 5.996 -43.434 1.00 64.06 96 GLN A CA 1
ATOM 731 C C . GLN A 1 96 ? 19.738 5.633 -42.022 1.00 64.06 96 GLN A C 1
ATOM 733 O O . GLN A 1 96 ? 18.997 5.099 -41.198 1.00 64.06 96 GLN A O 1
ATOM 738 N N . SER A 1 97 ? 20.988 5.973 -41.706 1.00 66.94 97 SER A N 1
ATOM 739 C CA . SER A 1 97 ? 21.585 5.819 -40.379 1.00 66.94 97 SER A CA 1
ATOM 740 C C . SER A 1 97 ? 21.122 6.847 -39.363 1.00 66.94 97 SER A C 1
ATOM 742 O O . SER A 1 97 ? 21.004 6.512 -38.186 1.00 66.94 97 SER A O 1
ATOM 744 N N . GLY A 1 98 ? 20.808 8.067 -39.804 1.00 77.81 98 GLY A N 1
ATOM 745 C CA . GLY A 1 98 ? 20.216 9.093 -38.952 1.00 77.81 98 GLY A CA 1
ATOM 746 C C . GLY A 1 98 ? 18.810 8.705 -38.493 1.00 77.81 98 GLY A C 1
ATOM 747 O O .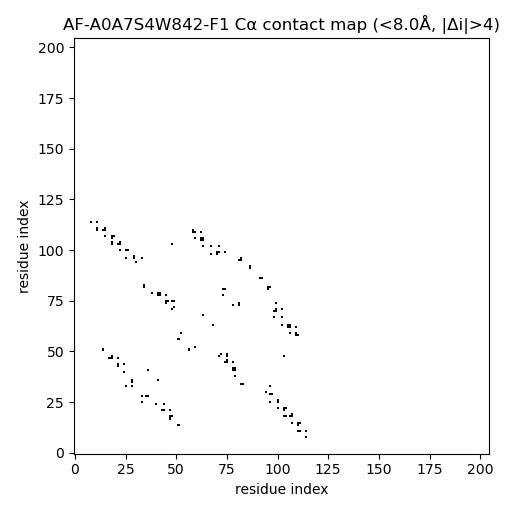 GLY A 1 98 ? 18.438 8.994 -37.359 1.00 77.81 98 GLY A O 1
ATOM 748 N N . GLU A 1 99 ? 18.064 7.988 -39.339 1.00 84.12 99 GLU A N 1
ATOM 749 C CA . GLU A 1 99 ? 16.728 7.478 -39.016 1.00 84.12 99 GLU A CA 1
ATOM 750 C C . GLU A 1 99 ? 16.786 6.373 -37.947 1.00 84.12 99 GLU A C 1
ATOM 752 O O . GLU A 1 99 ? 16.142 6.503 -36.909 1.00 84.12 99 GLU A O 1
ATOM 757 N N . ILE A 1 100 ? 17.628 5.342 -38.116 1.00 87.38 100 ILE A N 1
ATOM 758 C CA . ILE A 1 100 ? 17.805 4.279 -37.101 1.00 87.38 100 ILE A CA 1
ATOM 759 C C . ILE A 1 100 ? 18.359 4.836 -35.785 1.00 87.38 100 ILE A C 1
ATOM 761 O O . ILE A 1 100 ? 17.931 4.440 -34.701 1.00 87.38 100 ILE A O 1
ATOM 765 N N . PHE A 1 101 ? 19.283 5.792 -35.863 1.00 88.56 101 PHE A N 1
ATOM 766 C CA . PHE A 1 101 ? 19.797 6.487 -34.688 1.00 88.56 101 PHE A CA 1
ATOM 767 C C . PHE A 1 101 ? 18.705 7.283 -33.957 1.00 88.56 101 PHE A C 1
ATOM 769 O O . PHE A 1 101 ? 18.647 7.252 -32.726 1.00 88.56 101 PHE A O 1
ATOM 776 N N . GLY A 1 102 ? 17.827 7.963 -34.701 1.00 90.38 102 GLY A N 1
ATOM 777 C CA . GLY A 1 102 ? 16.652 8.647 -34.162 1.00 90.38 102 GLY A CA 1
ATOM 778 C C . GLY A 1 102 ? 15.695 7.685 -33.461 1.00 90.38 102 GLY A C 1
ATOM 779 O O . GLY A 1 102 ? 15.316 7.934 -32.320 1.00 90.38 102 GLY A O 1
ATOM 780 N N . ILE A 1 103 ? 15.403 6.541 -34.085 1.00 92.62 103 ILE A N 1
ATOM 781 C CA . ILE A 1 103 ? 14.544 5.494 -33.512 1.00 92.62 103 ILE A CA 1
ATOM 782 C C . ILE A 1 103 ? 15.124 4.968 -32.196 1.00 92.62 103 ILE A C 1
ATOM 784 O O . ILE A 1 103 ? 14.421 4.912 -31.191 1.00 92.62 103 ILE A O 1
ATOM 788 N N . LEU A 1 104 ? 16.417 4.633 -32.156 1.00 93.31 104 LEU A N 1
ATOM 789 C CA . LEU A 1 104 ? 17.061 4.144 -30.930 1.00 93.31 104 LEU A CA 1
ATOM 790 C C . LEU A 1 104 ? 17.046 5.190 -29.810 1.00 93.31 104 LEU A C 1
ATOM 792 O O . LEU A 1 104 ? 16.837 4.839 -28.647 1.00 93.31 104 LEU A O 1
ATOM 796 N N . LYS A 1 105 ? 17.232 6.474 -30.145 1.00 93.69 105 LYS A N 1
ATOM 797 C CA . LYS A 1 105 ? 17.086 7.574 -29.182 1.00 93.69 105 LYS A CA 1
ATOM 798 C C . LYS A 1 105 ? 15.666 7.674 -28.642 1.00 93.69 105 LYS A C 1
ATOM 800 O O . LYS A 1 105 ? 15.501 7.713 -27.430 1.00 93.69 105 LYS A O 1
ATOM 805 N N . GLN A 1 106 ? 14.667 7.652 -29.516 1.00 94.25 106 GLN A N 1
ATOM 806 C CA . GLN A 1 106 ? 13.263 7.725 -29.126 1.00 94.25 106 GLN A CA 1
ATOM 807 C C . GLN A 1 106 ? 12.852 6.536 -28.248 1.00 94.25 106 GLN A C 1
ATOM 809 O O . GLN A 1 106 ? 12.172 6.720 -27.240 1.00 94.25 106 GLN A O 1
ATOM 814 N N . MET A 1 107 ? 13.311 5.323 -28.573 1.00 94.81 107 MET A N 1
ATOM 815 C CA . MET A 1 107 ? 13.105 4.133 -27.738 1.00 94.81 107 MET A CA 1
ATOM 816 C C . MET A 1 107 ? 13.726 4.309 -26.351 1.00 94.81 107 MET A C 1
ATOM 818 O O . MET A 1 107 ? 13.073 4.050 -25.344 1.00 94.81 107 MET A O 1
ATOM 822 N N . LYS A 1 108 ? 14.967 4.806 -26.291 1.00 95.25 108 LYS A N 1
ATOM 823 C CA . LYS A 1 108 ? 15.662 5.070 -25.029 1.00 95.25 108 LYS A CA 1
ATOM 824 C C . LYS A 1 108 ? 14.927 6.115 -24.190 1.00 95.25 108 LYS A C 1
ATOM 826 O O . LYS A 1 108 ? 14.737 5.896 -23.001 1.00 95.25 108 LYS A O 1
ATOM 831 N N . GLU A 1 109 ? 14.535 7.234 -24.791 1.00 95.50 109 GLU A N 1
ATOM 832 C CA . GLU A 1 109 ? 13.793 8.307 -24.115 1.00 95.50 109 GLU A CA 1
ATOM 833 C C . GLU A 1 109 ? 12.444 7.805 -23.598 1.00 95.50 109 GLU A C 1
ATOM 835 O O . GLU A 1 109 ? 12.075 8.087 -22.461 1.00 95.50 109 GLU A O 1
ATOM 840 N N . THR A 1 110 ? 11.752 6.981 -24.388 1.00 95.06 110 THR A N 1
ATOM 841 C CA . THR A 1 110 ? 10.504 6.333 -23.975 1.00 95.06 110 THR A CA 1
ATOM 842 C C . THR A 1 110 ? 10.727 5.457 -22.746 1.00 95.06 110 THR A C 1
ATOM 844 O O . THR A 1 110 ? 9.975 5.566 -21.781 1.00 95.06 110 THR A O 1
ATOM 847 N N . PHE A 1 111 ? 11.761 4.612 -22.737 1.00 95.56 111 PHE A N 1
ATOM 848 C CA . PHE A 1 111 ? 12.037 3.739 -21.593 1.00 95.56 111 PHE A CA 1
ATOM 849 C C . PHE A 1 111 ? 12.493 4.524 -20.361 1.00 95.56 111 PHE A C 1
ATOM 851 O O . PHE A 1 111 ? 12.060 4.207 -19.260 1.00 95.56 111 PHE A O 1
ATOM 858 N N . GLU A 1 112 ? 13.308 5.570 -20.528 1.00 95.81 112 GLU A N 1
ATOM 859 C CA . GLU A 1 112 ? 13.708 6.457 -19.427 1.00 95.81 112 GLU A CA 1
ATOM 860 C C . GLU A 1 112 ? 12.498 7.199 -18.824 1.00 95.81 112 GLU A C 1
ATOM 862 O O . GLU A 1 112 ? 12.406 7.305 -17.600 1.00 95.81 112 GLU A O 1
ATOM 867 N N . SER A 1 113 ? 11.548 7.659 -19.652 1.00 95.00 113 SER A N 1
ATOM 868 C CA . SER A 1 113 ? 10.307 8.296 -19.177 1.00 95.00 113 SER A CA 1
ATOM 869 C C . SER A 1 113 ? 9.426 7.311 -18.419 1.00 95.00 113 SER A C 1
ATOM 871 O O . SER A 1 113 ? 9.057 7.586 -17.280 1.00 95.00 113 SER A O 1
ATOM 873 N N . ASN A 1 114 ? 9.154 6.140 -19.008 1.00 93.31 114 ASN A N 1
ATOM 874 C CA . ASN A 1 114 ? 8.323 5.111 -18.379 1.00 93.31 114 ASN A CA 1
ATOM 875 C C . ASN A 1 114 ? 8.933 4.647 -17.054 1.00 93.31 114 ASN A C 1
ATOM 877 O O . ASN A 1 114 ? 8.231 4.598 -16.053 1.00 93.31 114 ASN A O 1
ATOM 881 N N . LEU A 1 115 ? 10.246 4.396 -17.010 1.00 93.94 115 LEU A N 1
ATOM 882 C CA . LEU A 1 115 ? 10.928 4.025 -15.772 1.00 93.94 115 LEU A CA 1
ATOM 883 C C . LEU A 1 115 ? 10.766 5.104 -14.690 1.00 93.94 115 LEU A C 1
ATOM 885 O O . LEU A 1 115 ? 10.450 4.788 -13.545 1.00 93.94 115 LEU A O 1
ATOM 889 N N . SER A 1 116 ? 10.951 6.381 -15.043 1.00 95.44 116 SER A N 1
ATOM 890 C CA . SER A 1 116 ? 10.789 7.481 -14.087 1.00 95.44 116 SER A CA 1
ATOM 891 C C . SER A 1 116 ? 9.347 7.625 -13.595 1.00 95.44 116 SER A C 1
ATOM 893 O O . SER A 1 116 ? 9.131 7.927 -12.421 1.00 95.44 116 SER A O 1
ATOM 895 N N . GLU A 1 117 ? 8.366 7.444 -14.477 1.00 93.81 117 GLU A N 1
ATOM 896 C CA . GLU A 1 117 ? 6.943 7.478 -14.137 1.00 93.81 117 GLU A CA 1
ATOM 897 C C . GLU A 1 117 ? 6.571 6.316 -13.215 1.00 93.81 117 GLU A C 1
ATOM 899 O O . GLU A 1 117 ? 6.028 6.564 -12.139 1.00 93.81 117 GLU A O 1
ATOM 904 N N . SER A 1 118 ? 6.969 5.088 -13.553 1.00 92.44 118 SER A N 1
ATOM 905 C CA . SER A 1 118 ? 6.735 3.905 -12.722 1.00 92.44 118 SER A CA 1
ATOM 906 C C . SER A 1 118 ? 7.389 4.028 -11.344 1.00 92.44 118 SER A C 1
ATOM 908 O O . SER A 1 118 ? 6.751 3.726 -10.343 1.00 92.44 118 SER A O 1
ATOM 910 N N . GLN A 1 119 ? 8.624 4.537 -11.249 1.00 93.69 119 GLN A N 1
ATOM 911 C CA . GLN A 1 119 ? 9.275 4.793 -9.955 1.00 93.69 119 GLN A CA 1
ATOM 912 C C . GLN A 1 119 ? 8.514 5.820 -9.110 1.00 93.69 119 GLN A C 1
ATOM 914 O O . GLN A 1 119 ? 8.378 5.655 -7.897 1.00 93.69 119 GLN A O 1
ATOM 919 N N . LYS A 1 120 ? 8.017 6.901 -9.726 1.00 95.56 120 LYS A N 1
ATOM 920 C CA . LYS A 1 120 ? 7.219 7.914 -9.017 1.00 95.56 120 LYS A CA 1
ATOM 921 C C . LYS A 1 120 ? 5.898 7.342 -8.525 1.00 95.56 120 LYS A C 1
ATOM 923 O O . LYS A 1 120 ? 5.509 7.634 -7.397 1.00 95.56 120 LYS A O 1
ATOM 928 N N . GLU A 1 121 ? 5.226 6.562 -9.363 1.00 93.69 121 GLU A N 1
ATOM 929 C CA . GLU A 1 121 ? 3.971 5.907 -9.015 1.00 93.69 121 GLU A CA 1
ATOM 930 C C . GLU A 1 121 ? 4.172 4.906 -7.873 1.00 93.69 121 GLU A C 1
ATOM 932 O O . GLU A 1 121 ? 3.441 4.967 -6.888 1.00 93.69 121 GLU A O 1
ATOM 937 N N . GLU A 1 122 ? 5.210 4.067 -7.929 1.00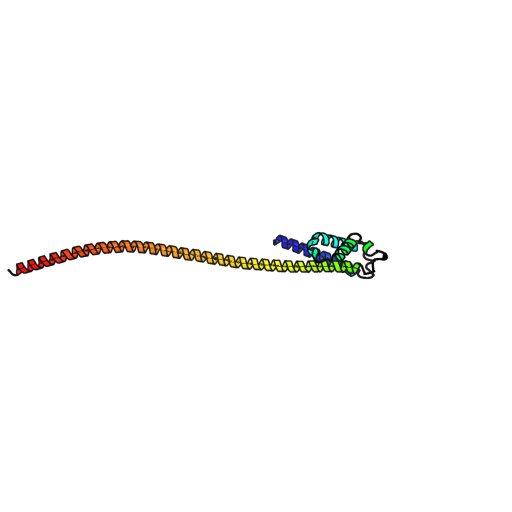 93.06 122 GLU A N 1
ATOM 938 C CA . GLU A 1 122 ? 5.513 3.106 -6.862 1.00 93.06 122 GLU A CA 1
ATOM 939 C C . GLU A 1 122 ? 5.831 3.812 -5.536 1.00 93.06 122 GLU A C 1
ATOM 941 O O . GLU A 1 122 ? 5.275 3.450 -4.500 1.00 93.06 122 GLU A O 1
ATOM 946 N N . MET A 1 123 ? 6.634 4.884 -5.550 1.00 92.19 123 MET A N 1
ATOM 947 C CA . MET A 1 123 ? 6.894 5.682 -4.342 1.00 92.19 123 MET A CA 1
ATOM 948 C C . MET A 1 123 ? 5.620 6.329 -3.781 1.00 92.19 123 MET A C 1
ATOM 950 O O . MET A 1 123 ? 5.428 6.374 -2.564 1.00 92.19 123 MET A O 1
ATOM 954 N N . ALA A 1 124 ? 4.745 6.846 -4.649 1.00 95.12 124 ALA A N 1
ATOM 955 C CA . ALA A 1 124 ? 3.479 7.439 -4.230 1.00 95.12 124 ALA A CA 1
ATOM 956 C C . ALA A 1 124 ? 2.537 6.385 -3.628 1.00 95.12 124 ALA A C 1
ATOM 958 O O . ALA A 1 124 ? 1.933 6.635 -2.585 1.00 95.12 124 ALA A O 1
ATOM 959 N N . ASN A 1 125 ? 2.462 5.204 -4.243 1.00 93.06 125 ASN A N 1
ATOM 960 C CA . ASN A 1 125 ? 1.667 4.077 -3.767 1.00 93.06 125 ASN A CA 1
ATOM 961 C C . ASN A 1 125 ? 2.190 3.542 -2.432 1.00 93.06 125 ASN A C 1
ATOM 963 O O . ASN A 1 125 ? 1.398 3.310 -1.519 1.00 93.06 125 ASN A O 1
ATOM 967 N N . GLN A 1 126 ? 3.511 3.407 -2.284 1.00 93.06 126 GLN A N 1
ATOM 968 C CA . GLN A 1 126 ? 4.134 3.009 -1.025 1.00 93.06 126 GLN A CA 1
ATOM 969 C C . GLN A 1 126 ? 3.803 4.007 0.083 1.00 93.06 126 GLN A C 1
ATOM 971 O O . GLN A 1 126 ? 3.352 3.608 1.155 1.00 93.06 126 GLN A O 1
ATOM 976 N N . LYS A 1 127 ? 3.960 5.307 -0.186 1.00 95.31 127 LYS A N 1
ATOM 977 C CA . LYS A 1 127 ? 3.628 6.344 0.789 1.00 95.31 127 LYS A CA 1
ATOM 978 C C . LYS A 1 127 ? 2.147 6.307 1.172 1.00 95.31 127 LYS A C 1
ATOM 980 O O . LYS A 1 127 ? 1.823 6.318 2.352 1.00 95.31 127 LYS A O 1
ATOM 985 N N . ALA A 1 128 ? 1.247 6.222 0.191 1.00 96.38 128 ALA A N 1
ATOM 986 C CA . ALA A 1 128 ? -0.189 6.142 0.449 1.00 96.38 128 ALA A CA 1
ATOM 987 C C . ALA A 1 128 ? -0.557 4.904 1.284 1.00 96.38 128 ALA A C 1
ATOM 989 O O . ALA A 1 128 ? -1.427 4.976 2.152 1.00 96.38 128 ALA A O 1
ATOM 990 N N . TYR A 1 129 ? 0.119 3.778 1.045 1.00 95.69 129 TYR A N 1
ATOM 991 C CA . TYR A 1 129 ? -0.041 2.567 1.839 1.00 95.69 129 TYR A CA 1
ATOM 992 C C . TYR A 1 129 ? 0.456 2.749 3.278 1.00 95.69 129 TYR A C 1
ATOM 994 O O . TYR A 1 129 ? -0.250 2.371 4.211 1.00 95.69 129 TYR A O 1
ATOM 1002 N N . GLU A 1 130 ? 1.639 3.332 3.472 1.00 96.44 130 GLU A N 1
ATOM 1003 C CA . GLU A 1 130 ? 2.203 3.610 4.798 1.00 96.44 130 GLU A CA 1
ATOM 1004 C C . GLU A 1 130 ? 1.315 4.573 5.599 1.00 96.44 130 GLU A C 1
ATOM 1006 O O . GLU A 1 130 ? 0.991 4.281 6.751 1.00 96.44 130 GLU A O 1
ATOM 1011 N N . ASP A 1 131 ? 0.836 5.648 4.966 1.00 96.88 131 ASP A N 1
ATOM 1012 C CA . ASP A 1 131 ? -0.088 6.617 5.565 1.00 96.88 131 ASP A CA 1
ATOM 1013 C C . ASP A 1 131 ? -1.416 5.942 5.968 1.00 96.88 131 ASP A C 1
ATOM 1015 O O . ASP A 1 131 ? -1.906 6.121 7.087 1.00 96.88 131 ASP A O 1
ATOM 1019 N N . LEU A 1 132 ? -1.995 5.113 5.087 1.00 97.75 132 LEU A N 1
ATOM 1020 C CA . LEU A 1 132 ? -3.231 4.378 5.377 1.00 97.75 132 LEU A CA 1
ATOM 1021 C C . LEU A 1 132 ? -3.038 3.357 6.501 1.00 97.75 132 LEU A C 1
ATOM 1023 O O . LEU A 1 132 ? -3.911 3.207 7.358 1.00 97.75 132 LEU A O 1
ATOM 1027 N N . LYS A 1 133 ? -1.908 2.647 6.499 1.00 97.88 133 LYS A N 1
ATOM 1028 C CA . LYS A 1 133 ? -1.567 1.679 7.538 1.00 97.88 133 LYS A CA 1
ATOM 1029 C C . LYS A 1 133 ? -1.464 2.369 8.897 1.00 97.88 133 LYS A C 1
ATOM 1031 O O . LYS A 1 133 ? -2.098 1.903 9.839 1.00 97.88 133 LYS A O 1
ATOM 1036 N N . ALA A 1 134 ? -0.739 3.484 8.981 1.00 98.06 134 ALA A N 1
ATOM 1037 C CA . ALA A 1 134 ? -0.605 4.256 10.213 1.00 98.06 134 ALA A CA 1
ATOM 1038 C C . ALA A 1 134 ? -1.971 4.735 10.731 1.00 98.06 134 ALA A C 1
ATOM 1040 O O . ALA A 1 134 ? -2.313 4.489 11.885 1.00 98.06 134 ALA A O 1
ATOM 1041 N N . ALA A 1 135 ? -2.805 5.311 9.857 1.00 98.31 135 ALA A N 1
ATOM 1042 C CA . ALA A 1 135 ? -4.154 5.741 10.225 1.00 98.31 135 ALA A CA 1
ATOM 1043 C C . ALA A 1 135 ? -5.024 4.580 10.743 1.00 98.31 135 ALA A C 1
ATOM 1045 O O . ALA A 1 135 ? -5.794 4.743 11.689 1.00 98.31 135 ALA A O 1
ATOM 1046 N N . LYS A 1 136 ? -4.897 3.386 10.148 1.00 98.06 136 LYS A N 1
ATOM 1047 C CA . LYS A 1 136 ? -5.621 2.190 10.600 1.00 98.06 136 LYS A CA 1
ATOM 1048 C C . LYS A 1 136 ? -5.109 1.660 11.936 1.00 98.06 136 LYS A C 1
ATOM 1050 O O . LYS A 1 136 ? -5.918 1.235 12.756 1.00 98.06 136 LYS A O 1
ATOM 1055 N N . GLU A 1 137 ? -3.804 1.698 12.180 1.00 98.38 137 GLU A N 1
ATOM 1056 C CA . GLU A 1 137 ? -3.218 1.326 13.474 1.00 98.38 137 GLU A CA 1
ATOM 1057 C C . GLU A 1 137 ? -3.652 2.291 14.594 1.00 98.38 137 GLU A C 1
ATOM 1059 O O . GLU A 1 137 ? -3.985 1.848 15.699 1.00 98.38 137 GLU A O 1
ATOM 1064 N N . GLU A 1 138 ? -3.745 3.593 14.303 1.00 98.12 138 GLU A N 1
ATOM 1065 C CA . GLU A 1 138 ? -4.315 4.592 15.218 1.00 98.12 138 GLU A CA 1
ATOM 1066 C C . GLU A 1 138 ? -5.802 4.328 15.502 1.00 98.12 138 GLU A C 1
ATOM 1068 O O . GLU A 1 138 ? -6.217 4.327 16.663 1.00 98.12 138 GLU A O 1
ATOM 1073 N N . GLU A 1 139 ? -6.600 4.043 14.467 1.00 98.25 139 GLU A N 1
ATOM 1074 C CA . GLU A 1 139 ? -8.026 3.715 14.599 1.00 98.25 139 GLU A CA 1
ATOM 1075 C C . GLU A 1 139 ? -8.244 2.465 15.466 1.00 98.25 139 GLU A C 1
ATOM 1077 O O . GLU A 1 139 ? -9.104 2.464 16.349 1.00 98.25 139 GLU A O 1
ATOM 1082 N N . ILE A 1 140 ? -7.431 1.421 15.269 1.00 98.25 140 ILE A N 1
ATOM 1083 C CA . ILE A 1 140 ? -7.462 0.198 16.086 1.00 98.25 140 ILE A CA 1
ATOM 1084 C C . ILE A 1 140 ? -7.139 0.519 17.547 1.00 98.25 140 ILE A C 1
ATOM 1086 O O . ILE A 1 140 ? -7.851 0.072 18.447 1.00 98.25 140 ILE A O 1
ATOM 1090 N N . THR A 1 141 ? -6.098 1.314 17.791 1.00 98.25 141 THR A N 1
ATOM 1091 C CA . THR A 1 141 ? -5.679 1.689 19.148 1.00 98.25 141 THR A CA 1
ATOM 1092 C C . THR A 1 141 ? -6.764 2.498 19.860 1.00 98.25 141 THR A C 1
ATOM 1094 O O . THR A 1 141 ? -7.118 2.202 21.003 1.00 98.25 141 THR A O 1
ATOM 1097 N N . ALA A 1 142 ? -7.349 3.484 19.173 1.00 98.38 142 ALA A N 1
ATOM 1098 C CA . ALA A 1 142 ? -8.461 4.270 19.694 1.00 98.38 142 ALA A CA 1
ATOM 1099 C C . ALA A 1 142 ? -9.702 3.400 19.963 1.00 98.38 142 ALA A C 1
ATOM 1101 O O . ALA A 1 142 ? -10.352 3.553 20.999 1.00 98.38 142 ALA A O 1
ATOM 1102 N N . GLY A 1 143 ? -10.008 2.458 19.065 1.00 98.50 143 GLY A N 1
ATOM 1103 C CA . GLY A 1 143 ? -11.094 1.494 19.231 1.00 98.50 143 GLY A CA 1
ATOM 1104 C C . GLY A 1 143 ? -10.903 0.600 20.456 1.00 98.50 143 GLY A C 1
ATOM 1105 O O . GLY A 1 143 ? -11.833 0.439 21.245 1.00 98.50 143 GLY A O 1
ATOM 1106 N N . GLN A 1 144 ? -9.691 0.084 20.670 1.00 98.50 144 GLN A N 1
ATOM 1107 C CA . GLN A 1 144 ? -9.375 -0.730 21.844 1.00 98.50 144 GLN A CA 1
ATOM 1108 C C . GLN A 1 144 ? -9.520 0.072 23.145 1.00 98.50 144 GLN A C 1
ATOM 1110 O O . GLN A 1 144 ? -10.167 -0.391 24.081 1.00 98.50 144 GLN A O 1
ATOM 1115 N N . ALA A 1 145 ? -9.025 1.313 23.180 1.00 98.38 145 ALA A N 1
ATOM 1116 C CA . ALA A 1 145 ? -9.183 2.186 24.344 1.00 98.38 145 ALA A CA 1
ATOM 1117 C C . ALA A 1 145 ? -10.661 2.490 24.663 1.00 98.38 145 ALA A C 1
ATOM 1119 O O . ALA A 1 145 ? -11.057 2.553 25.832 1.00 98.38 145 ALA A O 1
ATOM 1120 N N . GLN A 1 146 ? -11.503 2.652 23.634 1.00 98.50 146 GLN A N 1
ATOM 1121 C CA . GLN A 1 146 ? -12.948 2.806 23.823 1.00 98.50 146 GLN A CA 1
ATOM 1122 C C . GLN A 1 146 ? -13.603 1.538 24.374 1.00 98.50 146 GLN A C 1
ATOM 1124 O O . GLN A 1 146 ? -14.492 1.648 25.220 1.00 98.50 146 GLN A O 1
ATOM 1129 N N . ILE A 1 147 ? -13.189 0.355 23.910 1.00 98.50 147 ILE A N 1
ATOM 1130 C CA . ILE A 1 147 ? -13.682 -0.928 24.428 1.00 98.50 147 ILE A CA 1
ATOM 1131 C C . ILE A 1 147 ? -13.354 -1.049 25.915 1.00 98.50 147 ILE A C 1
ATOM 1133 O O . ILE A 1 147 ? -14.250 -1.334 26.711 1.00 98.50 147 ILE A O 1
ATOM 1137 N N . ASP A 1 148 ? -12.109 -0.775 26.300 1.00 98.38 148 ASP A N 1
ATOM 1138 C CA . ASP A 1 148 ? -11.663 -0.890 27.689 1.00 98.38 148 ASP A CA 1
ATOM 1139 C C . ASP A 1 148 ? -12.427 0.090 28.595 1.00 98.38 148 ASP A C 1
ATOM 1141 O O . ASP A 1 148 ? -12.966 -0.301 29.633 1.00 98.38 148 ASP A O 1
ATOM 1145 N N . THR A 1 149 ? -12.570 1.345 28.153 1.00 98.44 149 THR A N 1
ATOM 1146 C CA . THR A 1 149 ? -13.331 2.378 28.877 1.00 98.44 149 THR A CA 1
ATOM 1147 C C . THR A 1 149 ? -14.787 1.959 29.075 1.00 98.44 149 THR A C 1
ATOM 1149 O O . THR A 1 149 ? -15.278 1.933 30.203 1.00 98.44 149 THR A O 1
ATOM 1152 N N . LYS A 1 150 ? -15.475 1.566 27.996 1.00 98.31 150 LYS A N 1
ATOM 1153 C CA . LYS A 1 150 ? -16.888 1.163 28.061 1.00 98.31 150 LYS A CA 1
ATOM 1154 C C . LYS A 1 150 ? -17.102 -0.103 28.881 1.00 98.31 150 LYS A C 1
ATOM 1156 O O . LYS A 1 150 ? -18.135 -0.238 29.527 1.00 98.31 150 LYS A O 1
ATOM 1161 N N . THR A 1 151 ? -16.137 -1.019 28.883 1.00 98.50 151 THR A N 1
ATOM 1162 C CA . THR A 1 151 ? -16.189 -2.222 29.724 1.00 98.50 151 THR A CA 1
ATOM 1163 C C . THR A 1 151 ? -16.123 -1.850 31.207 1.00 98.50 151 THR A C 1
ATOM 1165 O O . THR A 1 151 ? -16.904 -2.370 32.003 1.00 98.50 151 THR A O 1
ATOM 1168 N N . GLY A 1 152 ? -15.256 -0.902 31.582 1.00 98.50 152 GLY A N 1
ATOM 1169 C CA . GLY A 1 152 ? -15.192 -0.380 32.951 1.00 98.50 152 GLY A CA 1
ATOM 1170 C C . GLY A 1 152 ? -16.447 0.398 33.366 1.00 98.50 152 GLY A C 1
ATOM 1171 O O . GLY A 1 152 ? -16.951 0.225 34.479 1.00 98.50 152 GLY A O 1
ATOM 1172 N N . GLU A 1 153 ? -16.995 1.220 32.467 1.00 98.44 153 GLU A N 1
ATOM 1173 C CA . GLU A 1 153 ? -18.255 1.942 32.696 1.00 98.44 153 GLU A CA 1
ATOM 1174 C C . GLU A 1 153 ? -19.436 0.986 32.886 1.00 98.44 153 GLU A C 1
ATOM 1176 O O . GLU A 1 153 ? -20.256 1.193 33.786 1.00 98.44 153 GLU A O 1
ATOM 1181 N N . LEU A 1 154 ? -19.508 -0.076 32.078 1.00 98.25 154 LEU A N 1
ATOM 1182 C CA . LEU A 1 154 ? -20.527 -1.114 32.199 1.00 98.25 154 LEU A CA 1
ATOM 1183 C C . LEU A 1 154 ? -20.432 -1.811 33.558 1.00 98.25 154 LEU A C 1
ATOM 1185 O O . LEU A 1 154 ? -21.425 -1.849 34.276 1.00 98.25 154 LEU A O 1
ATOM 1189 N N . ALA A 1 155 ? -19.238 -2.265 33.953 1.00 98.56 155 ALA A N 1
ATOM 1190 C CA . ALA A 1 155 ? -19.030 -2.912 35.249 1.00 98.56 155 ALA A CA 1
ATOM 1191 C C . ALA A 1 155 ? -19.439 -2.004 36.425 1.00 98.56 155 ALA A C 1
ATOM 1193 O O . ALA A 1 155 ? -20.165 -2.431 37.320 1.00 98.56 155 ALA A O 1
ATOM 1194 N N . THR A 1 156 ? -19.047 -0.725 36.382 1.00 98.38 156 THR A N 1
ATOM 1195 C CA . THR A 1 156 ? -19.432 0.276 37.395 1.00 98.38 156 THR A CA 1
ATOM 1196 C C . THR A 1 156 ? -20.948 0.485 37.442 1.00 98.38 156 THR A C 1
ATOM 1198 O O . THR A 1 156 ? -21.537 0.689 38.505 1.00 98.38 156 THR A O 1
ATOM 1201 N N . THR A 1 157 ? -21.596 0.487 36.277 1.00 98.31 157 THR A N 1
ATOM 1202 C CA . THR A 1 157 ? -23.048 0.670 36.169 1.00 98.31 157 THR A CA 1
ATOM 1203 C C . THR A 1 157 ? -23.795 -0.548 36.705 1.00 98.31 157 THR A C 1
ATOM 1205 O O . THR A 1 157 ? -24.787 -0.383 37.417 1.00 98.31 157 THR A O 1
ATOM 1208 N N . ASP A 1 158 ? -23.303 -1.753 36.423 1.00 98.56 158 ASP A N 1
ATOM 1209 C CA . ASP A 1 158 ? -23.872 -3.004 36.923 1.00 98.56 158 ASP A CA 1
ATOM 1210 C C . ASP A 1 158 ? -23.764 -3.107 38.449 1.00 98.56 158 ASP A C 1
ATOM 1212 O O . ASP A 1 158 ? -24.752 -3.445 39.104 1.00 98.56 158 ASP A O 1
ATOM 1216 N N . GLU A 1 159 ? -22.619 -2.731 39.029 1.00 98.62 159 GLU A N 1
ATOM 1217 C CA . GLU A 1 159 ? -22.431 -2.657 40.485 1.00 98.62 159 GLU A CA 1
ATOM 1218 C C . GLU A 1 159 ? -23.431 -1.687 41.130 1.00 98.62 159 GLU A C 1
ATOM 1220 O O . GLU A 1 159 ? -24.163 -2.057 42.047 1.00 98.62 159 GLU A O 1
ATOM 1225 N N . LYS A 1 160 ? -23.541 -0.459 40.604 1.00 98.50 160 LYS A N 1
ATOM 1226 C CA . LYS A 1 160 ? -24.496 0.540 41.116 1.00 98.50 160 LYS A CA 1
ATOM 1227 C C . LYS A 1 160 ? -25.945 0.079 41.001 1.00 98.50 160 LYS A C 1
ATOM 1229 O O . LYS A 1 160 ? -26.748 0.364 41.884 1.00 98.50 160 LYS A O 1
ATOM 1234 N N . ASN A 1 161 ? -26.295 -0.615 39.921 1.00 98.38 161 ASN A N 1
ATOM 1235 C CA . ASN A 1 161 ? -27.632 -1.171 39.734 1.00 98.38 161 ASN A CA 1
ATOM 1236 C C . ASN A 1 161 ? -27.921 -2.285 40.753 1.00 98.38 161 ASN A C 1
ATOM 1238 O O . ASN A 1 161 ? -29.021 -2.345 41.298 1.00 98.38 161 ASN A O 1
ATOM 1242 N N . ALA A 1 162 ? -26.942 -3.150 41.033 1.00 98.50 162 ALA A N 1
ATOM 1243 C CA . ALA A 1 162 ? -27.065 -4.170 42.069 1.00 98.50 162 ALA A CA 1
ATOM 1244 C C . ALA A 1 162 ? -27.247 -3.539 43.459 1.00 98.50 162 ALA A C 1
ATOM 1246 O O . ALA A 1 162 ? -28.217 -3.874 44.137 1.00 98.50 162 ALA A O 1
ATOM 1247 N N . GLN A 1 163 ? -26.406 -2.564 43.821 1.00 98.50 163 GLN A N 1
ATOM 1248 C CA . GLN A 1 163 ? -26.514 -1.848 45.095 1.00 98.50 163 GLN A CA 1
ATOM 1249 C C . GLN A 1 163 ? -27.869 -1.149 45.238 1.00 98.50 163 GLN A C 1
ATOM 1251 O O . GLN A 1 163 ? -28.560 -1.329 46.231 1.00 98.50 163 GLN A O 1
ATOM 1256 N N . ALA A 1 164 ? -28.313 -0.421 44.209 1.00 98.50 164 ALA A N 1
ATOM 1257 C CA . ALA A 1 164 ? -29.603 0.263 44.247 1.00 98.50 164 ALA A CA 1
ATOM 1258 C C . ALA A 1 164 ? -30.786 -0.710 44.411 1.00 98.50 164 ALA A C 1
ATOM 1260 O O . ALA A 1 164 ? -31.797 -0.360 45.020 1.00 98.50 164 ALA A O 1
ATOM 1261 N N . LYS A 1 165 ? -30.690 -1.936 43.876 1.00 98.38 165 LYS A N 1
ATOM 1262 C CA . LYS A 1 165 ? -31.710 -2.973 44.094 1.00 98.38 165 LYS A CA 1
ATOM 1263 C C . LYS A 1 165 ? -31.721 -3.466 45.538 1.00 98.38 165 LYS A C 1
ATOM 1265 O O . LYS A 1 165 ? -32.809 -3.664 46.074 1.00 98.38 165 LYS A O 1
ATOM 1270 N N . GLU A 1 166 ? -30.552 -3.659 46.141 1.00 98.56 166 GLU A N 1
ATOM 1271 C CA . GLU A 1 166 ? -30.417 -4.042 47.549 1.00 98.56 166 GLU A CA 1
ATOM 1272 C C . GLU A 1 166 ? -30.943 -2.938 48.474 1.00 98.56 166 GLU A C 1
ATOM 1274 O O . GLU A 1 166 ? -31.846 -3.192 49.269 1.00 98.56 166 GLU A O 1
ATOM 1279 N N . ASP A 1 167 ? -30.527 -1.688 48.257 1.00 98.38 167 ASP A N 1
ATOM 1280 C CA . ASP A 1 167 ? -30.985 -0.526 49.027 1.00 98.38 167 ASP A CA 1
ATOM 1281 C C . ASP A 1 167 ? -32.517 -0.396 49.013 1.00 98.38 167 ASP A C 1
ATOM 1283 O O . ASP A 1 167 ? -33.143 -0.062 50.022 1.00 98.38 167 ASP A O 1
ATOM 1287 N N . VAL A 1 168 ? -33.156 -0.677 47.870 1.00 98.31 168 VAL A N 1
ATOM 1288 C CA . VAL A 1 168 ? -34.623 -0.673 47.749 1.00 98.31 168 VAL A CA 1
ATOM 1289 C C . VAL A 1 168 ? -35.263 -1.774 48.594 1.00 98.31 168 VAL A C 1
ATOM 1291 O O . VAL A 1 168 ? -36.327 -1.542 49.177 1.00 98.31 168 VAL A O 1
ATOM 1294 N N . VAL A 1 169 ? -34.666 -2.966 48.647 1.00 98.38 169 VAL A N 1
ATOM 1295 C CA . VAL A 1 169 ? -35.155 -4.074 49.480 1.00 98.38 169 VAL A CA 1
ATOM 1296 C C . VAL A 1 169 ? -35.030 -3.707 50.959 1.00 98.38 169 VAL A C 1
ATOM 1298 O O . VAL A 1 169 ? -36.028 -3.772 51.682 1.00 98.38 169 VAL A O 1
ATOM 1301 N N . ASP A 1 170 ? -33.864 -3.229 51.383 1.00 98.31 170 ASP A N 1
ATOM 1302 C CA . ASP A 1 170 ? -33.578 -2.875 52.776 1.00 98.31 170 ASP A CA 1
ATOM 1303 C C . ASP A 1 170 ? -34.414 -1.692 53.268 1.00 98.31 170 ASP A C 1
ATOM 1305 O O . ASP A 1 170 ? -34.960 -1.711 54.377 1.00 98.31 170 ASP A O 1
ATOM 1309 N N . THR A 1 171 ? -34.596 -0.679 52.416 1.00 98.25 171 THR A N 1
ATOM 1310 C CA . THR A 1 171 ? -35.441 0.483 52.726 1.00 98.25 171 THR A CA 1
ATOM 1311 C C . THR A 1 171 ? -36.897 0.062 52.901 1.00 98.25 171 THR A C 1
ATOM 1313 O O . THR A 1 171 ? -37.568 0.522 53.823 1.00 98.25 171 THR A O 1
ATOM 1316 N N . LYS A 1 172 ? -37.404 -0.846 52.055 1.00 98.31 172 LYS A N 1
ATOM 1317 C CA . LYS A 1 172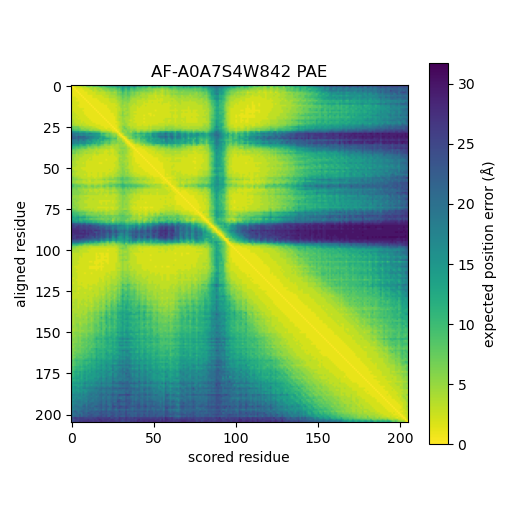 ? -38.770 -1.376 52.196 1.00 98.31 172 LYS A CA 1
ATOM 1318 C C . LYS A 1 172 ? -38.934 -2.215 53.459 1.00 98.31 172 LYS A C 1
ATOM 1320 O O . LYS A 1 172 ? -39.978 -2.125 54.103 1.00 98.31 172 LYS A O 1
ATOM 1325 N N . ALA A 1 173 ? -37.929 -3.012 53.819 1.00 98.25 173 ALA A N 1
ATOM 1326 C CA . ALA A 1 173 ? -37.947 -3.789 55.053 1.00 98.25 173 ALA A CA 1
ATOM 1327 C C . ALA A 1 173 ? -37.965 -2.874 56.289 1.00 98.25 173 ALA A C 1
ATOM 1329 O O . ALA A 1 173 ? -38.808 -3.052 57.168 1.00 98.25 173 ALA A O 1
ATOM 1330 N N . SER A 1 174 ? -37.100 -1.855 56.309 1.00 98.12 174 SER A N 1
ATOM 1331 C CA . SER A 1 174 ? -37.055 -0.837 57.368 1.00 98.12 174 SER A CA 1
ATOM 1332 C C . SER A 1 174 ? -38.381 -0.090 57.490 1.00 98.12 174 SER A C 1
ATOM 1334 O O . SER A 1 174 ? -38.942 -0.020 58.579 1.00 98.12 174 SER A O 1
ATOM 1336 N N . LEU A 1 175 ? -38.945 0.369 56.365 1.00 98.19 175 LEU A N 1
ATOM 1337 C CA . LEU A 1 175 ? -40.248 1.035 56.342 1.00 98.19 175 LEU A CA 1
ATOM 1338 C C . LEU A 1 175 ? -41.345 0.151 56.950 1.00 98.19 175 LEU A C 1
ATOM 1340 O O . LEU A 1 175 ? -42.109 0.615 57.791 1.00 98.19 175 LEU A O 1
ATOM 1344 N N . SER A 1 176 ? -41.401 -1.130 56.574 1.00 97.69 176 SER A N 1
ATOM 1345 C CA . SER A 1 176 ? -42.391 -2.057 57.130 1.00 97.69 176 SER A CA 1
ATOM 1346 C C . SER A 1 176 ? -42.211 -2.273 58.638 1.00 97.69 176 SER A C 1
ATOM 1348 O O . SER A 1 176 ? -43.208 -2.419 59.348 1.00 97.69 176 SER A O 1
ATOM 1350 N N . ALA A 1 177 ? -40.971 -2.320 59.133 1.00 97.88 177 ALA A N 1
ATOM 1351 C CA . ALA A 1 177 ? -40.688 -2.449 60.560 1.00 97.88 177 ALA A CA 1
ATOM 1352 C C . ALA A 1 177 ? -41.090 -1.182 61.333 1.00 97.88 177 ALA A C 1
ATOM 1354 O O . ALA A 1 177 ? -41.730 -1.279 62.383 1.00 97.88 177 ALA A O 1
ATOM 1355 N N . ASP A 1 178 ? -40.788 -0.003 60.787 1.00 97.88 178 ASP A N 1
ATOM 1356 C CA . ASP A 1 178 ? -41.162 1.289 61.365 1.00 97.88 178 ASP A CA 1
ATOM 1357 C C . ASP A 1 178 ? -42.683 1.471 61.411 1.00 97.88 178 ASP A C 1
ATOM 1359 O O . ASP A 1 178 ? -43.223 1.921 62.423 1.00 97.88 178 ASP A O 1
ATOM 1363 N N . GLU A 1 179 ? -43.401 1.064 60.360 1.00 97.81 179 GLU A N 1
ATOM 1364 C CA . GLU A 1 179 ? -44.867 1.068 60.334 1.00 97.81 179 GLU A CA 1
ATOM 1365 C C . GLU A 1 179 ? -45.453 0.194 61.453 1.00 97.81 179 GLU A C 1
ATOM 1367 O O . GLU A 1 179 ? -46.352 0.631 62.181 1.00 97.81 179 GLU A O 1
ATOM 1372 N N . GLN A 1 180 ? -44.917 -1.015 61.651 1.00 97.00 180 GLN A N 1
ATOM 1373 C CA . GLN A 1 180 ? -45.339 -1.905 62.738 1.00 97.00 180 GLN A CA 1
ATOM 1374 C C . GLN A 1 180 ? -45.017 -1.322 64.117 1.00 97.00 180 GLN A C 1
ATOM 1376 O O . GLN A 1 180 ? -45.868 -1.339 65.013 1.00 97.00 180 GLN A O 1
ATOM 1381 N N . PHE A 1 181 ? -43.815 -0.773 64.292 1.00 97.62 181 PHE A N 1
ATOM 1382 C CA . PHE A 1 181 ? -43.412 -0.120 65.532 1.00 97.62 181 PHE A CA 1
ATOM 1383 C C . PHE A 1 181 ? -44.318 1.070 65.862 1.00 97.62 181 PHE A C 1
ATOM 1385 O O . PHE A 1 181 ? -44.782 1.187 66.997 1.00 97.62 181 PHE A O 1
ATOM 1392 N N . LEU A 1 182 ? -44.643 1.908 64.873 1.00 97.31 182 LEU A N 1
ATOM 1393 C CA . LEU A 1 182 ? -45.540 3.051 65.031 1.00 97.31 182 LEU A CA 1
ATOM 1394 C C . LEU A 1 182 ? -46.940 2.616 65.491 1.00 97.31 182 LEU A C 1
ATOM 1396 O O . LEU A 1 182 ? -47.523 3.263 66.362 1.00 97.31 182 LEU A O 1
ATOM 1400 N N . MET A 1 183 ? -47.487 1.530 64.933 1.00 96.50 183 MET A N 1
ATOM 1401 C CA . MET A 1 183 ? -48.781 0.991 65.371 1.00 96.50 183 MET A CA 1
ATOM 1402 C C . MET A 1 183 ? -48.736 0.521 66.828 1.00 96.50 183 MET A C 1
ATOM 1404 O O . MET A 1 183 ? -49.575 0.941 67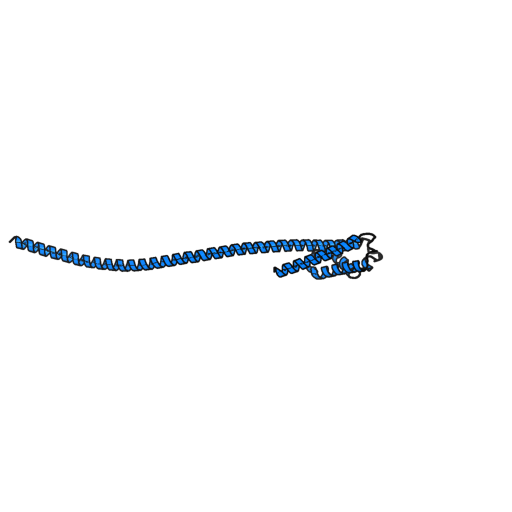.626 1.00 96.50 183 MET A O 1
ATOM 1408 N N . MET A 1 184 ? -47.730 -0.282 67.194 1.00 96.19 184 MET A N 1
ATOM 1409 C CA . MET A 1 184 ? -47.556 -0.755 68.574 1.00 96.19 184 MET A CA 1
ATOM 1410 C C . MET A 1 184 ? -47.339 0.400 69.558 1.00 96.19 184 MET A C 1
ATOM 1412 O O . MET A 1 184 ? -47.845 0.372 70.680 1.00 96.19 184 MET A O 1
ATOM 1416 N N . LEU A 1 185 ? -46.593 1.431 69.151 1.00 96.94 185 LEU A N 1
ATOM 1417 C CA . LEU A 1 185 ? -46.353 2.616 69.968 1.00 96.94 185 LEU A CA 1
ATOM 1418 C C . LEU A 1 185 ? -47.652 3.389 70.211 1.00 96.94 185 LEU A C 1
ATOM 1420 O O . LEU A 1 185 ? -47.937 3.743 71.353 1.00 96.94 185 LEU A O 1
ATOM 1424 N N . LYS A 1 186 ? -48.468 3.599 69.168 1.00 96.69 186 LYS A N 1
ATOM 1425 C CA . LYS A 1 186 ? -49.782 4.250 69.298 1.00 96.69 186 LYS A CA 1
ATOM 1426 C C . LYS A 1 186 ? -50.687 3.506 70.279 1.00 96.69 186 LYS A C 1
ATOM 1428 O O . LYS A 1 186 ? -51.296 4.148 71.131 1.00 96.69 186 LYS A O 1
ATOM 1433 N N . GLU A 1 187 ? -50.746 2.179 70.192 1.00 96.31 187 GLU A N 1
ATOM 1434 C CA . GLU A 1 187 ? -51.533 1.355 71.116 1.00 96.31 187 GLU A CA 1
ATOM 1435 C C . GLU A 1 187 ? -51.020 1.470 72.561 1.00 96.31 187 GLU A C 1
ATOM 1437 O O . GLU A 1 187 ? -51.801 1.737 73.476 1.00 96.31 187 GLU A O 1
ATOM 1442 N N . LYS A 1 188 ? -49.701 1.367 72.777 1.00 95.62 188 LYS A N 1
ATOM 1443 C CA . LYS A 1 188 ? -49.095 1.537 74.109 1.00 95.62 188 LYS A CA 1
ATOM 1444 C C . LYS A 1 188 ? -49.355 2.914 74.709 1.00 95.62 188 LYS A C 1
ATOM 1446 O O . LYS A 1 188 ? -49.665 2.990 75.897 1.00 95.62 188 LYS A O 1
ATOM 1451 N N . CYS A 1 189 ? -49.235 3.985 73.925 1.00 96.75 189 CYS A N 1
ATOM 1452 C CA . CYS A 1 189 ? -49.544 5.338 74.388 1.00 96.75 189 CYS A CA 1
ATOM 1453 C C . CYS A 1 189 ? -51.009 5.437 74.833 1.00 96.75 189 CYS A C 1
ATOM 1455 O O . CYS A 1 189 ? -51.265 5.838 75.962 1.00 96.75 189 CYS A O 1
ATOM 1457 N N . GLN A 1 190 ? -51.955 4.959 74.013 1.00 96.06 190 GLN A N 1
ATOM 1458 C CA . GLN A 1 190 ? -53.381 4.957 74.365 1.00 96.06 190 GLN A CA 1
ATOM 1459 C C . GLN A 1 190 ? -53.683 4.162 75.642 1.00 96.06 190 GLN A C 1
ATOM 1461 O O . GLN A 1 190 ? -54.498 4.591 76.456 1.00 96.06 190 GLN A O 1
ATOM 1466 N N . MET A 1 191 ? -53.051 3.000 75.822 1.00 94.94 191 MET A N 1
ATOM 1467 C CA . MET A 1 191 ? -53.214 2.193 77.035 1.00 94.94 191 MET A CA 1
ATOM 1468 C C . MET A 1 191 ? -52.635 2.896 78.265 1.00 94.94 191 MET A C 1
ATOM 1470 O O . MET A 1 191 ? -53.298 2.977 79.295 1.00 94.94 191 MET A O 1
ATOM 1474 N N . THR A 1 192 ? -51.434 3.461 78.139 1.00 95.31 192 THR A N 1
ATOM 1475 C CA . THR A 1 192 ? -50.761 4.172 79.235 1.00 95.31 192 THR A CA 1
ATOM 1476 C C . THR A 1 192 ? -51.553 5.407 79.670 1.00 95.31 192 THR A C 1
ATOM 1478 O O . THR A 1 192 ? -51.676 5.658 80.870 1.00 95.31 192 THR A O 1
ATOM 1481 N N . ASP A 1 193 ? -52.127 6.149 78.718 1.00 95.06 193 ASP A N 1
ATOM 1482 C CA . ASP A 1 193 ? -52.981 7.307 78.998 1.00 95.06 193 ASP A CA 1
ATOM 1483 C C . ASP A 1 193 ? -54.231 6.893 79.789 1.00 95.06 193 ASP A C 1
ATOM 1485 O O . ASP A 1 193 ? -54.527 7.488 80.827 1.00 95.06 193 ASP A O 1
ATOM 1489 N N . LYS A 1 194 ? -54.914 5.813 79.376 1.00 94.44 194 LYS A N 1
ATOM 1490 C CA . LYS A 1 194 ? -56.067 5.259 80.114 1.00 94.44 194 LYS A CA 1
ATOM 1491 C C . LYS A 1 194 ? -55.692 4.843 81.536 1.00 94.44 194 LYS A C 1
ATOM 1493 O O . LYS A 1 194 ? -56.354 5.246 82.490 1.00 94.44 194 LYS A O 1
ATOM 1498 N N . GLU A 1 195 ? -54.608 4.086 81.696 1.00 93.44 195 GLU A N 1
ATOM 1499 C CA . GLU A 1 195 ? -54.118 3.661 83.014 1.00 93.44 195 GLU A CA 1
ATOM 1500 C C . GLU A 1 195 ? -53.729 4.853 83.901 1.00 93.44 195 GLU A C 1
ATOM 1502 O O . GLU A 1 195 ? -53.870 4.814 85.126 1.00 93.44 195 GLU A O 1
ATOM 1507 N N . TRP A 1 196 ? -53.184 5.924 83.318 1.00 93.62 196 TRP A N 1
ATOM 1508 C CA . TRP A 1 196 ? -52.881 7.149 84.051 1.00 93.62 196 TRP A CA 1
ATOM 1509 C C . TRP A 1 196 ? -54.154 7.861 84.516 1.00 93.62 196 TRP A C 1
ATOM 1511 O O . TRP A 1 196 ? -54.244 8.212 85.695 1.00 93.62 196 TRP A O 1
ATOM 1521 N N . GLU A 1 197 ? -55.146 8.028 83.639 1.00 93.25 197 GLU A N 1
ATOM 1522 C CA . GLU A 1 197 ? -56.442 8.624 83.982 1.00 93.25 197 GLU A CA 1
ATOM 1523 C C . GLU A 1 197 ? -57.165 7.849 85.089 1.00 93.25 197 GLU A C 1
ATOM 1525 O O . GLU A 1 197 ? -57.675 8.449 86.038 1.00 93.25 197 GLU A O 1
ATOM 1530 N N . GLU A 1 198 ? -57.184 6.518 85.006 1.00 91.88 198 GLU A N 1
ATOM 1531 C CA . GLU A 1 198 ? -57.746 5.656 86.048 1.00 91.88 198 GLU A CA 1
ATOM 1532 C C . GLU A 1 198 ? -57.013 5.847 87.379 1.00 91.88 198 GLU A C 1
ATOM 1534 O O . GLU A 1 198 ? -57.644 6.093 88.409 1.00 91.88 198 GLU A O 1
ATOM 1539 N N . ARG A 1 199 ? -55.672 5.834 87.366 1.00 90.94 199 ARG A N 1
ATOM 1540 C CA . ARG A 1 199 ? -54.865 6.082 88.571 1.00 90.94 199 ARG A CA 1
ATOM 1541 C C . ARG A 1 199 ? -55.092 7.469 89.164 1.00 90.94 199 ARG A C 1
ATOM 1543 O O . ARG A 1 199 ? -54.991 7.607 90.381 1.00 90.94 199 ARG A O 1
ATOM 1550 N N . GLN A 1 200 ? -55.348 8.489 88.349 1.00 91.75 200 GLN A N 1
ATOM 1551 C CA . GLN A 1 200 ? -55.685 9.827 88.839 1.00 91.75 200 GLN A CA 1
ATOM 1552 C C . GLN A 1 200 ? -57.052 9.835 89.526 1.00 91.75 200 GLN A C 1
ATOM 1554 O O . GLN A 1 200 ? -57.155 10.329 90.647 1.00 91.75 200 GLN A O 1
ATOM 1559 N N . LYS A 1 201 ? -58.075 9.226 88.913 1.00 90.88 201 LYS A N 1
ATOM 1560 C CA . LYS A 1 201 ? -59.424 9.125 89.497 1.00 90.88 201 LYS A CA 1
ATOM 1561 C C . LYS A 1 201 ? -59.416 8.391 90.839 1.00 90.88 201 LYS A C 1
ATOM 1563 O O . LYS A 1 201 ? -60.000 8.888 91.795 1.00 90.88 201 LYS A O 1
ATOM 1568 N N . THR A 1 202 ? -58.708 7.265 90.941 1.00 86.62 202 THR A N 1
ATOM 1569 C CA . THR A 1 202 ? -58.628 6.479 92.186 1.00 86.62 202 THR A CA 1
ATOM 1570 C C . THR A 1 202 ? -57.924 7.226 93.323 1.00 86.62 202 THR A C 1
ATOM 1572 O O . THR A 1 202 ? -58.255 7.008 94.479 1.00 86.62 202 THR A O 1
ATOM 1575 N N . ARG A 1 203 ? -56.968 8.121 93.030 1.00 86.38 203 ARG A N 1
ATOM 1576 C CA . ARG A 1 203 ? -56.272 8.924 94.060 1.00 86.38 203 ARG A CA 1
ATOM 1577 C C . ARG A 1 203 ? -57.071 10.129 94.564 1.00 86.38 203 ARG A C 1
ATOM 1579 O O . ARG A 1 203 ? -56.652 10.744 95.538 1.00 86.38 203 ARG A O 1
ATOM 1586 N N . GLN A 1 204 ? -58.147 10.510 93.876 1.00 74.62 204 GLN A N 1
ATOM 1587 C CA . GLN A 1 204 ? -59.012 11.638 94.250 1.00 74.62 204 GLN A CA 1
ATOM 1588 C C . GLN A 1 204 ? -60.234 11.209 95.086 1.00 74.62 204 GLN A C 1
ATOM 1590 O O . GLN A 1 204 ? -61.060 12.058 95.421 1.00 74.62 204 GLN A O 1
ATOM 1595 N N . GLN A 1 205 ? -60.349 9.917 95.406 1.00 55.16 205 GLN A N 1
ATOM 1596 C CA . GLN A 1 205 ? -61.314 9.347 96.352 1.00 55.16 205 GLN A CA 1
ATOM 1597 C C . GLN A 1 205 ? -60.651 9.135 97.713 1.00 55.16 205 GLN A C 1
ATOM 1599 O O . GLN A 1 205 ? -61.358 9.321 98.727 1.00 55.16 205 GLN A O 1
#

Sequence (205 aa):
QLAEFNAEEKDLLESISALKAAITVLSKHHGGSLLQMPRSHMLSVAATLQHEMRKHSGLLAGALSPSERRAANSFIQAPEDYFDATPTFKQSYAPQSGEIFGILKQMKETFESNLSESQKEEMANQKAYEDLKAAKEEEITAGQAQIDTKTGELATTDEKNAQAKEDVVDTKASLSADEQFLMMLKEKCQMTDKEWEERQKTRQQ

Solvent-accessible surface area (backbone atoms only — not comparable to full-atom values): 11337 Å² total; per-residue (Å²): 100,74,74,50,51,55,49,53,52,51,52,50,52,52,52,42,50,52,36,50,50,40,50,50,57,51,59,79,26,59,70,93,48,42,90,68,55,56,69,69,57,46,51,50,40,29,50,52,54,52,48,52,55,64,75,42,39,75,75,41,58,86,71,49,52,77,65,55,52,49,54,51,49,50,33,51,76,36,52,73,54,58,82,64,61,73,76,56,102,83,59,79,90,60,69,66,64,58,54,54,50,48,50,46,50,53,53,35,52,50,50,55,49,51,51,53,51,51,52,51,50,50,54,51,51,52,48,54,48,51,55,51,50,52,54,49,54,50,51,51,52,54,50,50,53,49,50,55,50,52,52,53,53,48,53,56,50,51,51,52,51,52,49,54,54,49,52,53,52,54,51,52,51,51,50,54,51,51,54,52,50,50,54,54,48,54,52,51,52,55,50,52,52,51,55,47,54,52,54,53,57,64,71,77,111

pLDDT: mean 88.42, std 13.41, range [39.53, 98.62]

Organism: NCBI:txid311494